Protein AF-A0A2H0TI07-F1 (afdb_monomer_lite)

Organism: NCBI:txid1974725

Radius of gyration: 29.04 Å; chains: 1; bounding box: 44×85×78 Å

InterPro domains:
  IPR014509 Inner membrane protein YjdF-like [PF09997] (22-155)

Sequence (224 aa):
MLKKLLHKIRPFFCELIKLPNIGIIFFIIFIVYMWGFYFWKEAELGSLSWWLDELGHAIGGFFFTIVLLYLIRTYFAGGFFRIGGKKTLRFLVISVMVTLAFIWEVLEFLWDQWGHPSFPWIAKAQEGQVDTMVDWMITVGFSFMAMFVDWFYERRSRRLHPDVYEDEEIKEVCDSIHNLSESILKEQRSLRKKKIRETFRPLKTRIDRFYSEHCDEKDLEHRG

Secondary structure (DSSP, 8-state):
-HHHHHHHHHHHHHHHTSHHHHHHHHHHHHHHHIIIIIS-S---TTSHHHHHHHHHHHHHHHHHHHHHHHHIIIIITTTTHHHHHHHHHHHHHHHHHHHHHHHHHHHHHHHHHHH-TT-TT--GGGGTTHHHHHHHHHHHHHHHHHHHHHHHHHHHHHHH-HHHHHHHHHHHHHHHHHHHHHHHHHHHHHHHHHHHHHHHHHHHHHHHHHHHHHHHHHHHHT--

Structure (mmCIF, N/CA/C/O backbone):
data_AF-A0A2H0TI07-F1
#
_entry.id   AF-A0A2H0TI07-F1
#
loop_
_atom_site.group_PDB
_atom_site.id
_atom_site.type_symbol
_atom_site.label_atom_id
_atom_site.label_alt_id
_atom_site.label_comp_id
_atom_site.label_asym_id
_atom_site.label_entity_id
_atom_site.label_seq_id
_atom_site.pdbx_PDB_ins_code
_atom_site.Cartn_x
_atom_site.Cartn_y
_atom_site.Cartn_z
_atom_site.occupancy
_atom_site.B_iso_or_equiv
_atom_site.auth_seq_id
_atom_site.auth_comp_id
_atom_site.auth_asym_id
_atom_site.auth_atom_id
_atom_site.pdbx_PDB_model_num
ATOM 1 N N . MET A 1 1 ? 6.568 20.063 27.615 1.00 54.69 1 MET A N 1
ATOM 2 C CA . MET A 1 1 ? 5.943 19.816 26.293 1.00 54.69 1 MET A CA 1
ATOM 3 C C . MET A 1 1 ? 6.487 18.548 25.623 1.00 54.69 1 MET A C 1
ATOM 5 O O . MET A 1 1 ? 5.694 17.683 25.274 1.00 54.69 1 MET A O 1
ATOM 9 N N . LEU A 1 2 ? 7.814 18.369 25.567 1.00 52.78 2 LEU A N 1
ATOM 10 C CA . LEU A 1 2 ? 8.500 17.211 24.964 1.00 52.78 2 LEU A CA 1
ATOM 11 C C . LEU A 1 2 ? 8.063 15.829 25.504 1.00 52.78 2 LEU A C 1
ATOM 13 O O . LEU A 1 2 ? 7.784 14.922 24.730 1.00 52.78 2 LEU A O 1
ATOM 17 N N . LYS A 1 3 ? 7.902 15.680 26.829 1.00 52.75 3 LYS A N 1
ATOM 18 C CA . LYS A 1 3 ? 7.463 14.414 27.460 1.00 52.75 3 LYS A CA 1
ATOM 19 C C . LYS A 1 3 ? 6.053 13.965 27.039 1.00 52.75 3 LYS A C 1
ATOM 21 O O . LYS A 1 3 ? 5.814 12.773 26.890 1.00 52.75 3 LYS A O 1
ATOM 26 N N . LYS A 1 4 ? 5.125 14.907 26.806 1.00 54.41 4 LYS A N 1
ATOM 27 C CA . LYS A 1 4 ? 3.774 14.598 26.292 1.00 54.41 4 LYS A CA 1
ATOM 28 C C . LYS A 1 4 ? 3.810 14.179 24.823 1.00 54.41 4 LYS A C 1
ATOM 30 O O . LYS A 1 4 ? 3.010 13.341 24.427 1.00 54.41 4 LYS A O 1
ATOM 35 N N . LEU A 1 5 ? 4.732 14.746 24.044 1.00 51.12 5 LEU A N 1
ATOM 36 C CA . LEU A 1 5 ? 4.946 14.370 22.649 1.00 51.12 5 LEU A CA 1
ATOM 37 C C . LEU A 1 5 ? 5.512 12.944 22.569 1.00 51.12 5 LEU A C 1
ATOM 39 O O . LEU A 1 5 ? 4.909 12.081 21.947 1.00 51.12 5 LEU A O 1
ATOM 43 N N . LEU A 1 6 ? 6.585 12.664 23.314 1.00 54.25 6 LEU A N 1
ATOM 44 C CA . LEU A 1 6 ? 7.214 11.340 23.393 1.00 54.25 6 LEU A CA 1
ATOM 45 C C . LEU A 1 6 ? 6.238 10.248 23.838 1.00 54.25 6 LEU A C 1
ATOM 47 O O . LEU A 1 6 ? 6.218 9.170 23.253 1.00 54.25 6 LEU A O 1
ATOM 51 N N . HIS A 1 7 ? 5.375 10.526 24.819 1.00 60.38 7 HIS A N 1
ATOM 52 C CA . HIS A 1 7 ? 4.392 9.540 25.267 1.00 60.38 7 HIS A CA 1
ATOM 53 C C . HIS A 1 7 ? 3.343 9.208 24.194 1.00 60.38 7 HIS A C 1
ATOM 55 O O . HIS A 1 7 ? 2.820 8.097 24.177 1.00 60.38 7 HIS A O 1
ATOM 61 N N . LYS A 1 8 ? 3.071 10.154 23.286 1.00 58.34 8 LYS A N 1
ATOM 62 C CA . LYS A 1 8 ? 2.120 10.008 22.181 1.00 58.34 8 LYS A CA 1
ATOM 63 C C . LYS A 1 8 ? 2.723 9.285 20.970 1.00 58.34 8 LYS A C 1
ATOM 65 O O . LYS A 1 8 ? 1.981 8.636 20.247 1.00 58.34 8 LYS A O 1
ATOM 70 N N . ILE A 1 9 ? 4.043 9.377 20.771 1.00 59.69 9 ILE A N 1
ATOM 71 C CA . ILE A 1 9 ? 4.757 8.748 19.642 1.00 59.69 9 ILE A CA 1
ATOM 72 C C . ILE A 1 9 ? 5.334 7.372 20.031 1.00 59.69 9 ILE A C 1
ATOM 74 O O . ILE A 1 9 ? 5.517 6.507 19.185 1.00 59.69 9 ILE A O 1
ATOM 78 N N . ARG A 1 10 ? 5.559 7.109 21.324 1.00 62.88 10 ARG A N 1
ATOM 79 C CA . ARG A 1 10 ? 6.029 5.805 21.824 1.00 62.88 10 ARG A CA 1
ATOM 80 C C . ARG A 1 10 ? 5.225 4.592 21.310 1.00 62.88 10 ARG A C 1
ATOM 82 O O . ARG A 1 10 ? 5.876 3.640 20.896 1.00 62.88 10 ARG A O 1
ATOM 89 N N . PRO A 1 11 ? 3.875 4.591 21.281 1.00 67.25 11 PRO A N 1
ATOM 90 C CA . PRO A 1 11 ? 3.127 3.460 20.733 1.00 67.25 11 PRO A CA 1
ATOM 91 C C . PRO A 1 11 ? 3.401 3.250 19.239 1.00 67.25 11 PRO A C 1
ATOM 93 O O . PRO A 1 11 ? 3.523 2.115 18.800 1.00 67.25 11 PRO A O 1
ATOM 96 N N . PHE A 1 12 ? 3.572 4.335 18.477 1.00 60.12 12 PHE A N 1
ATOM 97 C CA . PHE A 1 12 ? 3.917 4.275 17.056 1.00 60.12 12 PHE A CA 1
ATOM 98 C C . PHE A 1 12 ? 5.294 3.635 16.831 1.00 60.12 12 PHE A C 1
ATOM 100 O O . PHE A 1 12 ? 5.423 2.746 16.000 1.00 60.12 12 PHE A O 1
ATOM 107 N N . PHE A 1 13 ? 6.309 4.008 17.618 1.00 63.44 13 PHE A N 1
ATOM 108 C CA . PHE A 1 13 ? 7.628 3.368 17.537 1.00 63.44 13 PHE A CA 1
ATOM 109 C C . PHE A 1 13 ? 7.608 1.902 17.985 1.00 63.44 13 PHE A C 1
ATOM 111 O O . PHE A 1 13 ? 8.281 1.075 17.379 1.00 63.44 13 PHE A O 1
ATOM 118 N N . CYS A 1 14 ? 6.824 1.557 19.011 1.00 65.12 14 CYS A N 1
ATOM 119 C CA . CYS A 1 14 ? 6.654 0.162 19.424 1.00 65.12 14 CYS A CA 1
ATOM 120 C C . CYS A 1 14 ? 6.007 -0.693 18.323 1.00 65.12 14 CYS A C 1
ATOM 122 O O . CYS A 1 14 ? 6.399 -1.841 18.143 1.00 65.12 14 CYS A O 1
ATOM 124 N N . GLU A 1 15 ? 5.060 -0.133 17.570 1.00 67.06 15 GLU A N 1
ATOM 125 C CA . GLU A 1 15 ? 4.500 -0.779 16.381 1.00 67.06 15 GLU A CA 1
ATOM 126 C C . GLU A 1 15 ? 5.538 -0.888 15.258 1.00 67.06 15 GLU A C 1
ATOM 128 O O . GLU A 1 15 ? 5.693 -1.958 14.678 1.00 67.06 15 GLU A O 1
ATOM 133 N N . LEU A 1 16 ? 6.317 0.165 14.998 1.00 61.69 16 LEU A N 1
ATOM 134 C CA . LEU A 1 16 ? 7.346 0.182 13.950 1.00 61.69 16 LEU A CA 1
ATOM 135 C C . LEU A 1 16 ? 8.430 -0.898 14.141 1.00 61.69 16 LEU A C 1
ATOM 137 O O . LEU A 1 16 ? 8.949 -1.426 13.165 1.00 61.69 16 LEU A O 1
ATOM 141 N N . ILE A 1 17 ? 8.752 -1.242 15.394 1.00 72.06 17 ILE A N 1
ATOM 142 C CA . ILE A 1 17 ? 9.786 -2.231 15.754 1.00 72.06 17 ILE A CA 1
ATOM 143 C C . ILE A 1 17 ? 9.289 -3.683 15.601 1.00 72.06 17 ILE A C 1
ATOM 145 O O . ILE A 1 17 ? 10.073 -4.627 15.708 1.00 72.06 17 ILE A O 1
ATOM 149 N N . LYS A 1 18 ? 8.000 -3.915 15.317 1.00 76.25 18 LYS A N 1
ATOM 150 C CA . LYS A 1 18 ? 7.523 -5.274 15.027 1.00 76.25 18 LYS A CA 1
ATOM 151 C C . LYS A 1 18 ? 8.257 -5.836 13.804 1.00 76.25 18 LYS A C 1
ATOM 153 O O . LYS A 1 18 ? 8.375 -5.161 12.784 1.00 76.25 18 LYS A O 1
ATOM 158 N N . LEU A 1 19 ? 8.697 -7.095 13.897 1.00 72.44 19 LEU A N 1
ATOM 159 C CA . LEU A 1 19 ? 9.464 -7.792 12.853 1.00 72.44 19 LEU A CA 1
ATOM 160 C C . LEU A 1 19 ? 8.902 -7.615 11.423 1.00 72.44 19 LEU A C 1
ATOM 162 O O . LEU A 1 19 ? 9.685 -7.313 10.523 1.00 72.44 19 LEU A O 1
ATOM 166 N N . PRO A 1 20 ? 7.574 -7.735 11.194 1.00 76.00 20 PRO A N 1
ATOM 167 C CA . PRO A 1 20 ? 6.987 -7.545 9.868 1.00 76.00 20 PRO A CA 1
ATOM 168 C C . PRO A 1 20 ? 7.193 -6.125 9.330 1.00 76.00 20 PRO A C 1
ATOM 170 O O . PRO A 1 20 ? 7.492 -5.944 8.156 1.00 76.00 20 PRO A O 1
ATOM 173 N N . ASN A 1 21 ? 7.097 -5.114 10.196 1.00 80.19 21 ASN A N 1
ATOM 174 C CA . ASN A 1 21 ? 7.223 -3.708 9.814 1.00 80.19 21 ASN A CA 1
ATOM 175 C C . ASN A 1 21 ? 8.673 -3.333 9.508 1.00 80.19 21 ASN A C 1
ATOM 177 O O . ASN A 1 21 ? 8.924 -2.605 8.552 1.00 80.19 21 ASN A O 1
ATOM 181 N N . ILE A 1 22 ? 9.626 -3.879 10.267 1.00 83.31 22 ILE A N 1
ATOM 182 C CA . ILE A 1 22 ? 11.057 -3.734 9.977 1.00 83.31 22 ILE A CA 1
ATOM 183 C C . ILE A 1 22 ? 11.378 -4.334 8.602 1.00 83.31 22 ILE A C 1
ATOM 185 O O . ILE A 1 22 ? 12.027 -3.680 7.788 1.00 83.31 22 ILE A O 1
ATOM 189 N N . GLY A 1 23 ? 10.886 -5.546 8.320 1.00 83.50 23 GLY A N 1
ATOM 190 C CA . GLY A 1 23 ? 11.068 -6.198 7.021 1.00 83.50 23 GLY A CA 1
ATOM 191 C C . GLY A 1 23 ? 10.486 -5.381 5.865 1.00 83.50 23 GLY A C 1
ATOM 192 O O . GLY A 1 23 ? 11.162 -5.180 4.860 1.00 83.50 23 GLY A O 1
ATOM 193 N N . ILE A 1 24 ? 9.275 -4.840 6.041 1.00 87.00 24 ILE A N 1
ATOM 194 C CA . ILE A 1 24 ? 8.647 -3.933 5.071 1.00 87.00 24 ILE A CA 1
ATOM 195 C C . ILE A 1 24 ? 9.533 -2.708 4.826 1.00 87.00 24 ILE A C 1
ATOM 197 O O . ILE A 1 24 ? 9.814 -2.395 3.676 1.00 87.00 24 ILE A O 1
ATOM 201 N N . ILE A 1 25 ? 10.017 -2.040 5.876 1.00 86.69 25 ILE A N 1
ATOM 202 C CA . ILE A 1 25 ? 10.862 -0.843 5.738 1.00 86.69 25 ILE A CA 1
ATOM 203 C C . ILE A 1 25 ? 12.147 -1.161 4.967 1.00 86.69 25 ILE A C 1
ATOM 205 O O . ILE A 1 25 ? 12.479 -0.441 4.028 1.00 86.69 25 ILE A O 1
ATOM 209 N N . PHE A 1 26 ? 12.850 -2.242 5.319 1.00 88.06 26 PHE A N 1
ATOM 210 C CA . PHE A 1 26 ? 14.064 -2.645 4.602 1.00 88.06 26 PHE A CA 1
ATOM 211 C C . PHE A 1 26 ? 13.793 -2.940 3.130 1.00 88.06 26 PHE A C 1
ATOM 213 O O . PHE A 1 26 ? 14.580 -2.541 2.277 1.00 88.06 26 PHE A O 1
ATOM 220 N N . PHE A 1 27 ? 12.678 -3.600 2.824 1.00 86.31 27 PHE A N 1
ATOM 221 C CA . PHE A 1 27 ? 12.329 -3.924 1.448 1.00 86.31 27 PHE A CA 1
ATOM 222 C C . PHE A 1 27 ? 11.924 -2.685 0.637 1.00 86.31 27 PHE A C 1
ATOM 224 O O . PHE A 1 27 ? 12.312 -2.566 -0.520 1.00 86.31 27 PHE A O 1
ATOM 231 N N . ILE A 1 28 ? 11.221 -1.724 1.247 1.00 87.94 28 ILE A N 1
ATOM 232 C CA . ILE A 1 28 ? 10.924 -0.429 0.614 1.00 87.94 28 ILE A CA 1
ATOM 233 C C . ILE A 1 28 ? 12.223 0.316 0.301 1.00 87.94 28 ILE A C 1
ATOM 235 O O . ILE A 1 28 ? 12.401 0.781 -0.820 1.00 87.94 28 ILE A O 1
ATOM 239 N N . ILE A 1 29 ? 13.148 0.392 1.265 1.00 88.81 29 ILE A N 1
ATOM 240 C CA . ILE A 1 29 ? 14.463 1.016 1.058 1.00 88.81 29 ILE A CA 1
ATOM 241 C C . ILE A 1 29 ? 15.219 0.306 -0.068 1.0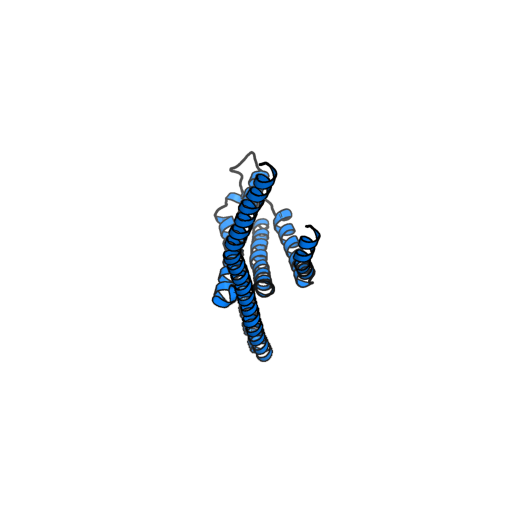0 88.81 29 ILE A C 1
ATOM 243 O O . ILE A 1 29 ? 15.813 0.970 -0.909 1.00 88.81 29 ILE A O 1
ATOM 247 N N . PHE A 1 30 ? 15.178 -1.028 -0.105 1.00 88.81 30 PHE A N 1
ATOM 248 C CA . PHE A 1 30 ? 15.814 -1.817 -1.154 1.00 88.81 30 PHE A CA 1
ATOM 249 C C . PHE A 1 30 ? 15.232 -1.518 -2.542 1.00 88.81 30 PHE A C 1
ATOM 251 O O . PHE A 1 30 ? 16.006 -1.253 -3.456 1.00 88.81 30 PHE A O 1
ATOM 258 N N . ILE A 1 31 ? 13.903 -1.495 -2.702 1.00 86.75 31 ILE A N 1
ATOM 259 C CA . ILE A 1 31 ? 13.261 -1.155 -3.985 1.00 86.75 31 ILE A CA 1
ATOM 260 C C . ILE A 1 31 ? 13.644 0.255 -4.425 1.00 86.75 31 ILE A C 1
ATOM 262 O O . ILE A 1 31 ? 14.118 0.434 -5.543 1.00 86.75 31 ILE A O 1
ATOM 266 N N . VAL A 1 32 ? 13.489 1.241 -3.535 1.00 84.88 32 VAL A N 1
ATOM 267 C CA . VAL A 1 32 ? 13.813 2.642 -3.838 1.00 84.88 32 VAL A CA 1
ATOM 268 C C . VAL A 1 32 ? 15.294 2.799 -4.167 1.00 84.88 32 VAL A C 1
ATOM 270 O O . VAL A 1 32 ? 15.648 3.583 -5.031 1.00 84.88 32 VAL A O 1
ATOM 273 N N . TYR A 1 33 ? 16.187 2.048 -3.526 1.00 86.06 33 TYR A N 1
ATOM 274 C CA . TYR A 1 33 ? 17.602 2.075 -3.879 1.00 86.06 33 TYR A CA 1
ATOM 275 C C . TYR A 1 33 ? 17.866 1.471 -5.263 1.00 86.06 33 TYR A C 1
ATOM 277 O O . TYR A 1 33 ? 18.541 2.084 -6.090 1.00 86.06 33 TYR A O 1
ATOM 285 N N . MET A 1 34 ? 17.331 0.278 -5.521 1.00 86.56 34 MET A N 1
ATOM 286 C CA . MET A 1 34 ? 17.600 -0.458 -6.753 1.00 86.56 34 MET A CA 1
ATOM 287 C C . MET A 1 34 ? 17.021 0.254 -7.977 1.00 86.56 34 MET A C 1
ATOM 289 O O . MET A 1 34 ? 17.764 0.503 -8.919 1.00 86.56 34 MET A O 1
ATOM 293 N N . TRP A 1 35 ? 15.746 0.638 -7.946 1.00 82.94 35 TRP A N 1
ATOM 294 C CA . TRP A 1 35 ? 15.063 1.273 -9.080 1.00 82.94 35 TRP A CA 1
ATOM 295 C C . TRP A 1 35 ? 15.069 2.802 -9.022 1.00 82.94 35 TRP A C 1
ATOM 297 O O . TRP A 1 35 ? 14.994 3.448 -10.051 1.00 82.94 35 TRP A O 1
ATOM 307 N N . GLY A 1 36 ? 15.279 3.397 -7.844 1.00 73.69 36 GLY A N 1
ATOM 308 C CA . GLY A 1 36 ? 15.387 4.851 -7.699 1.00 73.69 36 GLY A CA 1
ATOM 309 C 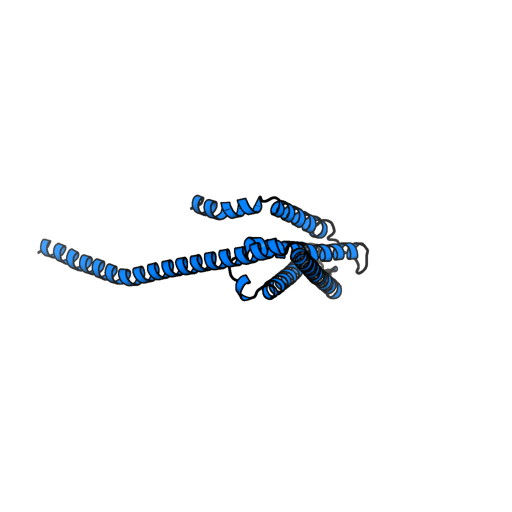C . GLY A 1 36 ? 16.805 5.421 -7.872 1.00 73.69 36 GLY A C 1
ATOM 310 O O . GLY A 1 36 ? 16.968 6.573 -8.244 1.00 73.69 36 GLY A O 1
ATOM 311 N N . PHE A 1 37 ? 17.861 4.659 -7.567 1.00 77.44 37 PHE A N 1
ATOM 312 C CA . PHE A 1 37 ? 19.236 5.189 -7.602 1.00 77.44 37 PHE A CA 1
ATOM 313 C C . PHE A 1 37 ? 20.197 4.360 -8.451 1.00 77.44 37 PHE A C 1
ATOM 315 O O . PHE A 1 37 ? 21.104 4.917 -9.065 1.00 77.44 37 PHE A O 1
ATOM 322 N N . TYR A 1 38 ? 20.060 3.034 -8.451 1.00 79.62 38 TYR A N 1
ATOM 323 C CA . TYR A 1 38 ? 21.026 2.156 -9.114 1.00 79.62 38 TYR A CA 1
ATOM 324 C C . TYR A 1 38 ? 20.701 1.916 -10.595 1.00 79.62 38 TYR A C 1
ATOM 326 O O . TYR A 1 38 ? 21.597 1.980 -11.445 1.00 79.62 38 TYR A O 1
ATOM 334 N N . PHE A 1 39 ? 19.432 1.640 -10.902 1.00 75.56 39 PHE A N 1
ATOM 335 C CA . PHE A 1 39 ? 18.952 1.389 -12.261 1.00 75.56 39 PHE A CA 1
ATOM 336 C C . PHE A 1 39 ? 18.422 2.625 -12.978 1.00 75.56 39 PHE A C 1
ATOM 338 O O . PHE A 1 39 ? 18.292 2.564 -14.195 1.00 75.56 39 PHE A O 1
ATOM 345 N N . TRP A 1 40 ? 18.243 3.743 -12.270 1.00 73.00 40 TRP A N 1
ATOM 346 C CA . TRP A 1 40 ? 17.816 5.008 -12.858 1.00 73.00 40 TRP A CA 1
ATOM 347 C C . TRP A 1 40 ? 18.855 5.533 -13.853 1.00 73.00 40 TRP A C 1
ATOM 349 O O . TRP A 1 40 ? 19.866 6.143 -13.485 1.00 73.00 40 TRP A O 1
ATOM 359 N N . LYS A 1 41 ? 18.626 5.246 -15.131 1.00 70.12 41 LYS A N 1
ATOM 360 C CA . LYS A 1 41 ? 19.499 5.588 -16.255 1.00 70.12 41 LYS A CA 1
ATOM 361 C C . LYS A 1 41 ? 18.638 5.842 -17.480 1.00 70.12 41 LYS A C 1
ATOM 363 O O . LYS A 1 41 ? 17.613 5.196 -17.643 1.00 70.12 41 LYS A O 1
ATOM 368 N N . GLU A 1 42 ? 19.110 6.710 -18.372 1.00 68.19 42 GLU A N 1
ATOM 369 C CA . GLU A 1 42 ? 18.504 6.844 -19.698 1.00 68.19 42 GLU A CA 1
ATOM 370 C C . GLU A 1 42 ? 18.481 5.470 -20.392 1.00 68.19 42 GLU A C 1
ATOM 372 O O . GLU A 1 42 ? 19.528 4.838 -20.576 1.00 68.19 42 GLU A O 1
ATOM 377 N N . ALA A 1 43 ? 17.286 5.006 -20.755 1.00 72.19 43 ALA A N 1
ATOM 378 C CA . ALA A 1 43 ? 17.060 3.733 -21.419 1.00 72.19 43 ALA A CA 1
ATOM 379 C C . ALA A 1 43 ? 16.221 3.946 -22.682 1.00 72.19 43 ALA A C 1
ATOM 381 O O . ALA A 1 43 ? 15.253 4.698 -22.682 1.00 72.19 43 ALA A O 1
ATOM 382 N N . GLU A 1 44 ? 16.590 3.275 -23.772 1.00 76.44 44 GLU A N 1
ATOM 383 C CA . GLU A 1 44 ? 15.767 3.262 -24.984 1.00 76.44 44 GLU A CA 1
ATOM 384 C C . GLU A 1 44 ? 14.559 2.340 -24.779 1.00 76.44 44 GLU A C 1
ATOM 386 O O . GLU A 1 44 ? 14.697 1.259 -24.194 1.00 76.44 44 GLU A O 1
ATOM 391 N N . LEU A 1 45 ? 13.390 2.728 -25.291 1.00 76.31 45 LEU A N 1
ATOM 392 C CA . LEU A 1 45 ? 12.169 1.936 -25.171 1.00 76.31 45 LEU A CA 1
ATOM 393 C C . LEU A 1 45 ? 12.373 0.518 -25.737 1.00 76.31 45 LEU A C 1
ATOM 395 O O . LEU A 1 45 ? 12.882 0.327 -26.843 1.00 76.31 45 LEU A O 1
ATOM 399 N N . GLY A 1 46 ? 11.996 -0.503 -24.964 1.00 76.88 46 GLY A N 1
ATOM 400 C CA . GLY A 1 46 ? 12.179 -1.912 -25.331 1.00 76.88 46 GLY A CA 1
ATOM 401 C C . GLY A 1 46 ? 13.600 -2.464 -25.140 1.00 76.88 46 GLY A C 1
ATOM 402 O O . GLY A 1 46 ? 13.821 -3.656 -25.376 1.00 76.88 46 GLY A O 1
ATOM 403 N N . SER A 1 47 ? 14.559 -1.647 -24.692 1.00 82.50 47 SER A N 1
ATOM 404 C CA . SER A 1 47 ? 15.898 -2.110 -24.307 1.00 82.50 47 SER A CA 1
ATOM 405 C C . SER A 1 47 ? 15.865 -2.986 -23.047 1.00 82.50 47 SER A C 1
ATOM 407 O O . SER A 1 47 ? 14.895 -3.006 -22.292 1.00 82.50 47 SER A O 1
ATOM 409 N N . LEU A 1 48 ? 16.953 -3.717 -22.778 1.00 84.94 48 LEU A N 1
ATOM 410 C CA . LEU A 1 48 ? 17.064 -4.509 -21.546 1.00 84.94 48 LEU A CA 1
ATOM 411 C C . LEU A 1 48 ? 17.004 -3.629 -20.288 1.00 84.94 48 LEU A C 1
ATOM 413 O O . LEU A 1 48 ? 16.419 -4.041 -19.294 1.00 84.94 48 LEU A O 1
ATOM 417 N N . SER A 1 49 ? 17.607 -2.438 -20.327 1.00 81.94 49 SER A N 1
ATOM 418 C CA . SER A 1 49 ? 17.539 -1.464 -19.231 1.00 81.94 49 SER A CA 1
ATOM 419 C C . SER A 1 49 ? 16.113 -0.989 -18.984 1.00 81.94 49 SER A C 1
ATOM 421 O O . SER A 1 49 ? 15.707 -0.934 -17.833 1.00 81.94 49 SER A O 1
ATOM 423 N N . TRP A 1 50 ? 15.351 -0.756 -20.053 1.00 83.50 50 TRP A N 1
ATOM 424 C CA . TRP A 1 50 ? 13.941 -0.386 -19.965 1.00 83.50 50 TRP A CA 1
ATOM 425 C C . TRP A 1 50 ? 13.098 -1.512 -19.351 1.00 83.50 50 TRP A C 1
ATOM 427 O O . TRP A 1 50 ? 12.416 -1.313 -18.357 1.00 83.50 50 TRP A O 1
ATOM 437 N N . TRP A 1 51 ? 13.246 -2.755 -19.824 1.00 87.00 51 TRP A N 1
ATOM 438 C CA . TRP A 1 51 ? 12.543 -3.902 -19.226 1.00 87.00 51 TRP A CA 1
ATOM 439 C C . TRP A 1 51 ? 12.907 -4.167 -17.759 1.00 87.00 51 TRP A C 1
ATOM 441 O O . TRP A 1 51 ? 12.095 -4.710 -17.006 1.00 87.00 51 TRP A O 1
ATOM 451 N N . LEU A 1 52 ? 14.140 -3.850 -17.354 1.00 88.00 52 LEU A N 1
ATOM 452 C CA . LEU A 1 52 ? 14.542 -3.932 -15.952 1.00 88.00 52 LEU A CA 1
ATOM 453 C C . LEU A 1 52 ? 13.839 -2.874 -15.109 1.00 88.00 52 LEU A C 1
ATOM 455 O O . LEU A 1 52 ? 13.532 -3.166 -13.955 1.00 88.00 52 LEU A O 1
ATOM 459 N N . ASP A 1 53 ? 13.568 -1.704 -15.669 1.00 84.25 53 ASP A N 1
ATOM 460 C CA . ASP A 1 53 ? 12.839 -0.635 -15.000 1.00 84.25 53 ASP A CA 1
ATOM 461 C C . ASP A 1 53 ? 11.353 -0.977 -14.837 1.00 84.25 53 ASP A C 1
ATOM 463 O O . ASP A 1 53 ? 10.823 -0.999 -13.726 1.00 84.25 53 ASP A O 1
ATOM 467 N N . GLU A 1 54 ? 10.739 -1.479 -15.907 1.00 87.69 54 GLU A N 1
ATOM 468 C CA . GLU A 1 54 ? 9.367 -2.002 -15.920 1.00 87.69 54 GLU A CA 1
ATOM 469 C C . GLU A 1 54 ? 9.155 -3.146 -14.913 1.00 87.69 54 GLU A C 1
ATOM 471 O O . GLU A 1 54 ? 8.102 -3.288 -14.279 1.00 87.69 54 GLU A O 1
ATOM 476 N N . LEU A 1 55 ? 10.184 -3.974 -14.695 1.00 90.69 55 LEU A N 1
ATOM 477 C CA . LEU A 1 55 ? 10.173 -4.980 -13.631 1.00 90.69 55 LEU A CA 1
ATOM 478 C C . LEU A 1 55 ? 10.096 -4.330 -12.238 1.00 90.69 55 LEU A C 1
ATOM 480 O O . LEU A 1 55 ? 9.447 -4.878 -11.343 1.00 90.69 55 LEU A O 1
ATOM 484 N N . GLY A 1 56 ? 10.724 -3.173 -12.049 1.00 89.31 56 GLY A N 1
ATOM 485 C CA . GLY A 1 56 ? 10.607 -2.344 -10.852 1.00 89.31 56 GLY A CA 1
ATOM 486 C C . GLY A 1 56 ? 9.187 -1.855 -10.624 1.00 89.31 56 GLY A C 1
ATOM 487 O O . GLY A 1 56 ? 8.651 -2.062 -9.533 1.00 89.31 56 GLY A O 1
ATOM 488 N N . HIS A 1 57 ? 8.540 -1.313 -11.658 1.00 89.88 57 HIS A N 1
ATOM 489 C CA . HIS A 1 57 ? 7.130 -0.910 -11.619 1.00 89.88 57 HIS A CA 1
ATOM 490 C C . HIS A 1 57 ? 6.202 -2.086 -11.296 1.00 89.88 57 HIS A C 1
ATOM 492 O O . HIS A 1 57 ? 5.314 -1.980 -10.444 1.00 89.88 57 HIS A O 1
ATOM 498 N N . ALA A 1 58 ? 6.450 -3.258 -11.885 1.00 92.81 58 ALA A N 1
ATOM 499 C CA . ALA A 1 58 ? 5.704 -4.480 -11.593 1.00 92.81 58 ALA A CA 1
ATOM 500 C C . ALA A 1 58 ? 5.866 -4.933 -10.130 1.00 92.81 58 ALA A C 1
ATOM 502 O O . ALA A 1 58 ? 4.880 -5.207 -9.432 1.00 92.81 58 ALA A O 1
ATOM 503 N N . ILE A 1 59 ? 7.110 -5.001 -9.644 1.00 91.69 59 ILE A N 1
ATOM 504 C CA . ILE A 1 59 ? 7.428 -5.391 -8.265 1.00 91.69 59 ILE A CA 1
ATOM 505 C C . ILE A 1 59 ? 6.851 -4.371 -7.282 1.00 91.69 59 ILE A C 1
ATOM 507 O O . ILE A 1 59 ? 6.228 -4.771 -6.298 1.00 91.69 59 ILE A O 1
ATOM 511 N N . GLY A 1 60 ? 7.014 -3.075 -7.550 1.00 89.50 60 GLY A N 1
ATOM 512 C CA . GLY A 1 60 ? 6.454 -1.988 -6.756 1.00 89.50 60 GLY A CA 1
ATOM 513 C C . GLY A 1 60 ? 4.933 -2.083 -6.697 1.00 89.50 60 GLY A C 1
ATOM 514 O O . GLY A 1 60 ? 4.362 -2.171 -5.609 1.00 89.50 60 GLY A O 1
ATOM 515 N N . GLY A 1 61 ? 4.280 -2.173 -7.856 1.00 91.31 61 GLY A N 1
ATOM 516 C CA . GLY A 1 61 ? 2.836 -2.349 -7.991 1.00 91.31 61 GLY A CA 1
ATOM 517 C C . GLY A 1 61 ? 2.301 -3.501 -7.143 1.00 91.31 61 GLY A C 1
ATOM 518 O O . GLY A 1 61 ? 1.370 -3.326 -6.350 1.00 91.31 61 GLY A O 1
ATOM 519 N N . PHE A 1 62 ? 2.930 -4.672 -7.245 1.00 94.38 62 PHE A N 1
ATOM 520 C CA . PHE A 1 62 ? 2.532 -5.856 -6.492 1.00 94.38 62 PHE A CA 1
ATOM 521 C C . PHE A 1 62 ? 2.818 -5.717 -4.990 1.00 94.38 62 PHE A C 1
ATOM 523 O O . PHE A 1 62 ? 1.927 -5.884 -4.153 1.00 94.38 62 PHE A O 1
ATOM 530 N N . PHE A 1 63 ? 4.062 -5.404 -4.626 1.00 91.81 63 PHE A N 1
ATOM 531 C CA . PHE A 1 63 ? 4.516 -5.404 -3.241 1.00 91.81 63 PHE A CA 1
ATOM 532 C C . PHE A 1 63 ? 3.879 -4.284 -2.418 1.00 91.81 63 PHE A C 1
ATOM 534 O O . PHE A 1 63 ? 3.351 -4.555 -1.336 1.00 91.81 63 PHE A O 1
ATOM 541 N N . PHE A 1 64 ? 3.871 -3.043 -2.918 1.00 90.19 64 PHE A N 1
ATOM 542 C CA . PHE A 1 64 ? 3.263 -1.925 -2.195 1.00 90.19 64 PHE A CA 1
ATOM 543 C C . PHE A 1 64 ? 1.769 -2.154 -1.974 1.00 90.19 64 PHE A C 1
ATOM 545 O O . PHE A 1 64 ? 1.255 -1.812 -0.912 1.00 90.19 64 PHE A O 1
ATOM 552 N N . THR A 1 65 ? 1.086 -2.830 -2.901 1.00 93.12 65 THR A N 1
ATOM 553 C CA . THR A 1 65 ? -0.311 -3.242 -2.714 1.00 93.12 65 THR A CA 1
ATOM 554 C C . THR A 1 65 ? -0.474 -4.205 -1.538 1.00 93.12 65 THR A C 1
ATOM 556 O O . THR A 1 65 ? -1.350 -3.997 -0.697 1.00 93.12 65 THR A O 1
ATOM 559 N N . ILE A 1 66 ? 0.375 -5.232 -1.425 1.00 90.12 66 ILE A N 1
ATOM 560 C CA . ILE A 1 66 ? 0.349 -6.167 -0.286 1.00 90.12 66 ILE A CA 1
ATOM 561 C C . ILE A 1 66 ? 0.651 -5.441 1.030 1.00 90.12 66 ILE A C 1
ATOM 563 O O . ILE A 1 66 ? -0.040 -5.658 2.028 1.00 90.12 66 ILE A O 1
ATOM 567 N N . VAL A 1 67 ? 1.631 -4.535 1.032 1.00 88.56 67 VAL A N 1
ATOM 568 C CA . VAL A 1 67 ? 1.951 -3.705 2.201 1.00 88.56 67 VAL A CA 1
ATOM 569 C C . VAL A 1 67 ? 0.771 -2.823 2.590 1.00 88.56 67 VAL A C 1
ATOM 571 O O . VAL A 1 67 ? 0.416 -2.780 3.765 1.00 88.56 67 VAL A O 1
ATOM 574 N N . LEU A 1 68 ? 0.122 -2.156 1.635 1.00 88.19 68 LEU A N 1
ATOM 575 C CA . LEU A 1 68 ? -1.055 -1.328 1.895 1.00 88.19 68 LEU A CA 1
ATOM 576 C C . LEU A 1 68 ? -2.204 -2.158 2.463 1.00 88.19 68 LEU A C 1
ATOM 578 O O . LEU A 1 68 ? -2.814 -1.748 3.447 1.00 88.19 68 LEU A O 1
ATOM 582 N N . LEU A 1 69 ? -2.470 -3.342 1.906 1.00 86.12 69 LEU A N 1
ATOM 583 C CA . LEU A 1 69 ? -3.475 -4.263 2.441 1.00 86.12 69 LEU A CA 1
ATOM 584 C C . LEU A 1 69 ? -3.158 -4.653 3.891 1.00 86.12 69 LEU A C 1
ATOM 586 O O . LEU A 1 69 ? -4.040 -4.578 4.749 1.00 86.12 69 LEU A O 1
ATOM 590 N N . TYR A 1 70 ? -1.904 -5.001 4.186 1.00 83.75 70 TYR A N 1
ATOM 591 C CA . TYR A 1 70 ? -1.453 -5.308 5.543 1.00 83.75 70 TYR A CA 1
ATOM 592 C C . TYR A 1 70 ? -1.598 -4.107 6.489 1.00 83.75 70 TYR A C 1
ATOM 594 O O . TYR A 1 70 ? -2.176 -4.245 7.569 1.00 83.75 70 TYR A O 1
ATOM 602 N N . LEU A 1 71 ? -1.128 -2.921 6.094 1.00 80.44 71 LEU A N 1
ATOM 603 C CA . LEU A 1 71 ? -1.175 -1.719 6.927 1.00 80.44 71 LEU A CA 1
ATOM 604 C C . LEU A 1 71 ? -2.614 -1.274 7.188 1.00 80.44 71 LEU A C 1
ATOM 606 O O . LEU A 1 71 ? -2.948 -0.905 8.313 1.00 80.44 71 LEU A O 1
ATOM 610 N N . ILE A 1 72 ? -3.484 -1.333 6.178 1.00 77.75 72 ILE A N 1
ATOM 611 C CA . ILE A 1 72 ? -4.882 -0.938 6.334 1.00 77.75 72 ILE A CA 1
ATOM 612 C C . ILE A 1 72 ? -5.613 -1.915 7.263 1.00 77.75 72 ILE A C 1
ATOM 614 O O . ILE A 1 72 ? -6.302 -1.469 8.183 1.00 77.75 72 ILE A O 1
ATOM 618 N N . ARG A 1 73 ? -5.420 -3.230 7.084 1.00 75.19 73 ARG A N 1
ATOM 619 C CA . ARG A 1 73 ? -5.991 -4.250 7.981 1.00 75.19 73 ARG A CA 1
ATOM 620 C C . ARG A 1 73 ? -5.477 -4.105 9.415 1.00 75.19 73 ARG A C 1
ATOM 622 O O . ARG A 1 73 ? -6.267 -4.155 10.348 1.00 75.19 73 ARG A O 1
ATOM 629 N N . THR A 1 74 ? -4.180 -3.864 9.588 1.00 72.81 74 THR A N 1
ATOM 630 C CA . THR A 1 74 ? -3.542 -3.829 10.915 1.00 72.81 74 THR A CA 1
ATOM 631 C C . THR A 1 74 ? -3.825 -2.532 11.676 1.00 72.81 74 THR A C 1
ATOM 633 O O . THR A 1 74 ? -4.042 -2.562 12.884 1.00 72.81 74 THR A O 1
ATOM 636 N N . TYR A 1 75 ? -3.830 -1.383 10.991 1.00 71.25 75 TYR A N 1
ATOM 637 C CA . TYR A 1 75 ? -3.818 -0.065 11.644 1.00 71.25 75 TYR A CA 1
ATOM 638 C C . TYR A 1 75 ? -5.068 0.780 11.405 1.00 71.25 75 TYR A C 1
ATOM 640 O O . TYR A 1 75 ? -5.351 1.683 12.193 1.00 71.25 75 TYR A O 1
ATOM 648 N N . PHE A 1 76 ? -5.829 0.509 10.344 1.00 64.31 76 PHE A N 1
ATOM 649 C CA . PHE A 1 76 ? -6.943 1.362 9.926 1.00 64.31 76 PHE A CA 1
ATOM 650 C C . PHE A 1 76 ? -8.322 0.697 10.019 1.00 64.31 76 PHE A C 1
ATOM 652 O O . PHE A 1 76 ? -9.334 1.386 9.876 1.00 64.31 76 PHE A O 1
ATOM 659 N N . ALA A 1 77 ? -8.401 -0.591 10.365 1.00 56.16 77 ALA A N 1
ATOM 660 C CA . ALA A 1 77 ? -9.655 -1.340 10.516 1.00 56.16 77 ALA A CA 1
ATOM 661 C C . ALA A 1 77 ? -10.639 -0.780 11.580 1.00 56.16 77 ALA A C 1
ATOM 663 O O . ALA A 1 77 ? -11.779 -1.229 11.680 1.00 56.16 77 ALA A O 1
ATOM 664 N N . GLY A 1 78 ? -10.252 0.236 12.361 1.00 50.22 78 GLY A N 1
ATOM 665 C CA . GLY A 1 78 ? -11.002 0.726 13.523 1.00 50.22 78 GLY A CA 1
ATOM 666 C C . GLY A 1 78 ? -12.144 1.731 13.295 1.00 50.22 78 GLY A C 1
ATOM 667 O O . GLY A 1 78 ? -12.787 2.094 14.275 1.00 50.22 78 GLY A O 1
ATOM 668 N N . GLY A 1 79 ? -12.447 2.202 12.078 1.00 53.91 79 GLY A N 1
ATOM 669 C CA . GLY A 1 79 ? -13.444 3.283 11.918 1.00 53.91 79 GLY A CA 1
ATOM 670 C C . GLY A 1 79 ? -14.131 3.368 10.557 1.00 53.91 79 GLY A C 1
ATOM 671 O O . GLY A 1 79 ? -15.240 2.871 10.388 1.00 53.91 79 GLY A O 1
ATOM 672 N N . PHE A 1 80 ? -13.483 4.010 9.582 1.00 43.00 80 PHE A N 1
ATOM 673 C CA . PHE A 1 80 ? -14.093 4.374 8.290 1.00 43.00 80 PHE A CA 1
ATOM 674 C C . PHE A 1 80 ? -14.357 3.169 7.363 1.00 43.00 80 PHE A C 1
ATOM 676 O O . PHE A 1 80 ? -15.269 3.183 6.540 1.00 43.00 80 PHE A O 1
ATOM 683 N N . PHE A 1 81 ? -13.589 2.090 7.527 1.00 52.19 81 PHE A N 1
ATOM 684 C CA . PHE A 1 81 ? -13.638 0.894 6.675 1.00 52.19 81 PHE A CA 1
ATOM 685 C C . PHE A 1 81 ? -14.816 -0.038 6.975 1.00 52.19 81 PHE A C 1
ATOM 687 O O . PHE A 1 81 ? -15.162 -0.879 6.146 1.00 52.19 81 PHE A O 1
ATOM 694 N N . ARG A 1 82 ? -15.473 0.134 8.128 1.00 54.12 82 ARG A N 1
ATOM 695 C CA . ARG A 1 82 ? -16.582 -0.726 8.568 1.00 54.12 82 ARG A CA 1
ATOM 696 C C . ARG A 1 82 ? -17.897 -0.460 7.841 1.00 54.12 82 ARG A C 1
ATOM 698 O O . ARG A 1 82 ? -18.741 -1.342 7.796 1.00 54.12 82 ARG A O 1
ATOM 705 N N . ILE A 1 83 ? -18.059 0.722 7.242 1.00 51.00 83 ILE A N 1
ATOM 706 C CA . ILE A 1 83 ? -19.306 1.117 6.566 1.00 51.00 83 ILE A CA 1
ATOM 707 C C . ILE A 1 83 ? -19.302 0.685 5.089 1.00 51.00 83 ILE A C 1
ATOM 709 O O . ILE A 1 83 ? -20.333 0.291 4.555 1.00 51.00 83 ILE A O 1
ATOM 713 N N . GLY A 1 84 ? -18.140 0.723 4.427 1.00 57.00 84 GLY A N 1
ATOM 714 C CA . GLY A 1 84 ? -18.007 0.405 2.998 1.00 57.00 84 GLY A CA 1
ATOM 715 C C . GLY A 1 84 ? -17.488 -1.007 2.674 1.00 57.00 84 GLY A C 1
ATOM 716 O O . GLY A 1 84 ? -17.535 -1.453 1.522 1.00 57.00 84 GLY A O 1
ATOM 717 N N . GLY A 1 85 ? -17.000 -1.730 3.687 1.00 66.50 85 GLY A N 1
ATOM 718 C CA . GLY A 1 85 ? -16.531 -3.111 3.573 1.00 66.50 85 GLY A CA 1
ATOM 719 C C . GLY A 1 85 ? -15.357 -3.302 2.602 1.00 66.50 85 GLY A C 1
ATOM 720 O O . GLY A 1 85 ? -14.616 -2.375 2.265 1.00 66.50 85 GLY A O 1
ATOM 721 N N . LYS A 1 86 ? -15.192 -4.537 2.103 1.00 69.94 86 LYS A N 1
ATOM 722 C CA . LYS A 1 86 ? -14.068 -4.931 1.226 1.00 69.94 86 LYS A CA 1
ATOM 723 C C . LYS A 1 86 ? -14.000 -4.156 -0.098 1.00 69.94 86 LYS A C 1
ATOM 725 O O . LYS A 1 86 ? -12.931 -4.072 -0.695 1.00 69.94 86 LYS A O 1
ATOM 730 N N . LYS A 1 87 ? -15.113 -3.583 -0.572 1.00 73.38 87 LYS A N 1
ATOM 731 C CA . LYS A 1 87 ? -15.137 -2.771 -1.804 1.00 73.38 87 LYS A CA 1
ATOM 732 C C . LYS A 1 87 ? -14.415 -1.438 -1.608 1.00 73.38 87 LYS A C 1
ATOM 734 O O . LYS A 1 87 ? -13.588 -1.076 -2.437 1.00 73.38 87 LYS A O 1
ATOM 739 N N . THR A 1 88 ? -14.666 -0.755 -0.492 1.00 75.94 88 THR A N 1
ATOM 740 C CA . THR A 1 88 ? -13.982 0.501 -0.148 1.00 75.94 88 THR A CA 1
ATOM 741 C C . THR A 1 88 ? -12.499 0.288 0.123 1.00 75.94 88 THR A C 1
ATOM 743 O O . THR A 1 88 ? -11.696 1.120 -0.283 1.00 75.94 88 THR A O 1
ATOM 746 N N . LEU A 1 89 ? -12.125 -0.847 0.725 1.00 78.12 89 LEU A N 1
ATOM 747 C CA . LEU A 1 89 ? -10.719 -1.228 0.883 1.00 78.12 89 LEU A CA 1
ATOM 748 C C . LEU A 1 89 ? -10.003 -1.308 -0.471 1.00 78.12 89 LEU A C 1
ATOM 750 O O . LEU A 1 89 ? -8.971 -0.674 -0.654 1.00 78.12 89 LEU A O 1
ATOM 754 N N . ARG A 1 90 ? -10.574 -2.043 -1.433 1.00 81.44 90 ARG A N 1
ATOM 755 C CA . ARG A 1 90 ? -9.996 -2.184 -2.779 1.00 81.44 90 ARG A CA 1
ATOM 756 C C . ARG A 1 90 ? -9.897 -0.845 -3.497 1.00 81.44 90 ARG A C 1
ATOM 758 O O . ARG A 1 90 ? -8.853 -0.542 -4.057 1.00 81.44 90 ARG A O 1
ATOM 765 N N . PHE A 1 91 ? -10.961 -0.041 -3.445 1.00 83.69 91 PHE A N 1
ATOM 766 C CA . PHE A 1 91 ? -10.953 1.289 -4.050 1.00 83.69 91 PHE A CA 1
ATOM 767 C C . PHE A 1 91 ? -9.841 2.159 -3.462 1.00 83.69 91 PHE A C 1
ATOM 769 O O . PHE A 1 91 ? -9.069 2.729 -4.219 1.00 83.69 91 PHE A O 1
ATOM 776 N N . LEU A 1 92 ? -9.705 2.199 -2.133 1.00 85.00 92 LEU A N 1
ATOM 777 C CA . LEU A 1 92 ? -8.655 2.978 -1.485 1.00 85.00 92 LEU A CA 1
ATOM 778 C C . LEU A 1 92 ? -7.259 2.500 -1.881 1.00 85.00 92 LEU A C 1
ATOM 780 O O . LEU A 1 92 ? -6.413 3.328 -2.194 1.00 85.00 92 LEU A O 1
ATOM 784 N N . VAL A 1 93 ? -7.017 1.188 -1.869 1.00 86.44 93 VAL A N 1
ATOM 785 C CA . VAL A 1 93 ? -5.719 0.622 -2.256 1.00 86.44 93 VAL A CA 1
ATOM 786 C C . VAL A 1 93 ? -5.371 1.028 -3.687 1.00 86.44 93 VAL A C 1
ATOM 788 O O . VAL A 1 93 ? -4.285 1.552 -3.908 1.00 86.44 93 VAL A O 1
ATOM 791 N N . ILE A 1 94 ? -6.310 0.899 -4.629 1.00 86.62 94 ILE A N 1
ATOM 792 C CA . ILE A 1 94 ? -6.115 1.342 -6.017 1.00 86.62 94 ILE A CA 1
ATOM 793 C C . ILE A 1 94 ? -5.859 2.851 -6.076 1.00 86.62 94 ILE A C 1
ATOM 795 O O . ILE A 1 94 ? -4.911 3.276 -6.725 1.00 86.62 94 ILE A O 1
ATOM 799 N N . SER A 1 95 ? -6.660 3.671 -5.387 1.00 86.31 95 SER A N 1
ATOM 800 C CA . SER A 1 95 ? -6.479 5.129 -5.379 1.00 86.31 95 SER A CA 1
ATOM 801 C C . SER A 1 95 ? -5.111 5.537 -4.834 1.00 86.31 95 SER A C 1
ATOM 803 O O . SER A 1 95 ? -4.472 6.426 -5.392 1.00 86.31 95 SER A O 1
ATOM 805 N N . VAL A 1 96 ? -4.641 4.882 -3.769 1.00 88.56 96 VAL A N 1
ATOM 806 C CA . VAL A 1 96 ? -3.312 5.133 -3.201 1.00 88.56 96 VAL A CA 1
ATOM 807 C C . VAL A 1 96 ? -2.225 4.687 -4.173 1.00 88.56 96 VAL A C 1
ATOM 809 O O . VAL A 1 96 ? -1.288 5.444 -4.384 1.00 88.56 96 VAL A O 1
ATOM 812 N N . MET A 1 97 ? -2.361 3.525 -4.814 1.00 89.50 97 MET A N 1
ATOM 813 C CA . MET A 1 97 ? -1.384 3.043 -5.796 1.00 89.50 97 MET A CA 1
ATOM 814 C C . MET A 1 97 ? -1.289 3.946 -7.028 1.00 89.50 97 MET A C 1
ATOM 816 O O . MET A 1 97 ? -0.184 4.282 -7.436 1.00 89.50 97 MET A O 1
ATOM 820 N N . VAL A 1 98 ? -2.419 4.412 -7.568 1.00 87.56 98 VAL A N 1
ATOM 821 C CA . VAL A 1 98 ? -2.442 5.409 -8.655 1.00 87.56 98 VAL A CA 1
ATOM 822 C C . VAL A 1 98 ? -1.775 6.712 -8.211 1.00 87.56 98 VAL A C 1
ATOM 824 O O . VAL A 1 98 ? -0.997 7.294 -8.957 1.00 87.56 98 VAL A O 1
ATOM 827 N N . THR A 1 99 ? -2.037 7.158 -6.979 1.00 87.56 99 THR A N 1
ATOM 828 C CA . THR A 1 99 ? -1.400 8.366 -6.434 1.00 87.56 99 THR A CA 1
ATOM 829 C C . THR A 1 99 ? 0.111 8.185 -6.280 1.00 87.56 99 THR A C 1
ATOM 831 O O . THR A 1 99 ? 0.862 9.107 -6.574 1.00 87.56 99 THR A O 1
ATOM 834 N N . LEU A 1 100 ? 0.567 7.014 -5.826 1.00 86.38 100 LEU A N 1
ATOM 835 C CA . LEU A 1 100 ? 1.989 6.704 -5.685 1.00 86.38 100 LEU A CA 1
ATOM 836 C C . LEU A 1 100 ? 2.692 6.643 -7.040 1.00 86.38 100 LEU A C 1
ATOM 838 O O . LEU A 1 100 ? 3.757 7.233 -7.158 1.00 86.38 100 LEU A O 1
ATOM 842 N N . ALA A 1 101 ? 2.080 6.005 -8.044 1.00 85.56 101 ALA A N 1
ATOM 843 C CA . ALA A 1 101 ? 2.594 5.992 -9.413 1.00 85.56 101 ALA A CA 1
ATOM 844 C C . ALA A 1 101 ? 2.730 7.423 -9.952 1.00 85.56 101 ALA A C 1
ATOM 846 O O . ALA A 1 101 ? 3.807 7.822 -10.365 1.00 85.56 101 ALA A O 1
ATOM 847 N N . PHE A 1 102 ? 1.685 8.248 -9.816 1.00 85.31 102 PHE A N 1
ATOM 848 C CA . PHE A 1 102 ? 1.746 9.656 -10.216 1.00 85.31 102 PHE A CA 1
ATOM 849 C C . PHE A 1 102 ? 2.861 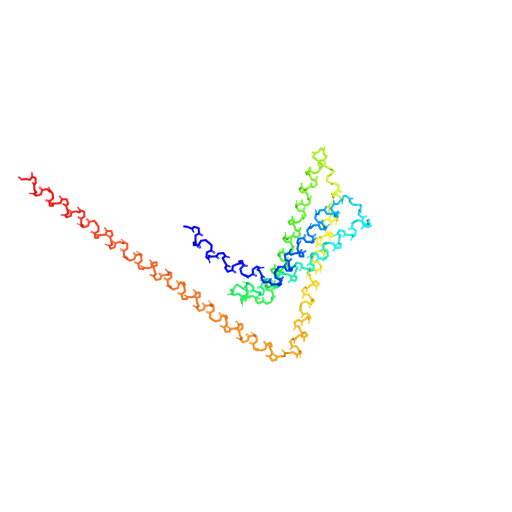10.436 -9.500 1.00 85.31 102 PHE A C 1
ATOM 851 O O . PHE A 1 102 ? 3.565 11.220 -10.126 1.00 85.31 102 PHE A O 1
ATOM 858 N N . ILE A 1 103 ? 3.023 10.254 -8.184 1.00 86.62 103 ILE A N 1
ATOM 859 C CA . ILE A 1 103 ? 4.093 10.923 -7.430 1.00 86.62 103 ILE A CA 1
ATOM 860 C C . ILE A 1 103 ? 5.467 10.471 -7.926 1.00 86.62 103 ILE A C 1
ATOM 862 O O . ILE A 1 103 ? 6.360 11.308 -8.022 1.00 86.62 103 ILE A O 1
ATOM 866 N N . TRP A 1 104 ? 5.634 9.181 -8.212 1.00 85.38 104 TRP A N 1
ATOM 867 C CA . TRP A 1 104 ? 6.888 8.621 -8.700 1.00 85.38 104 TRP A CA 1
ATOM 868 C C . TRP A 1 104 ? 7.286 9.232 -10.048 1.00 85.38 104 TRP A C 1
ATOM 870 O O . TRP A 1 104 ? 8.351 9.835 -10.114 1.00 85.38 104 TRP A O 1
ATOM 880 N N . GLU A 1 105 ? 6.377 9.274 -11.027 1.00 82.00 105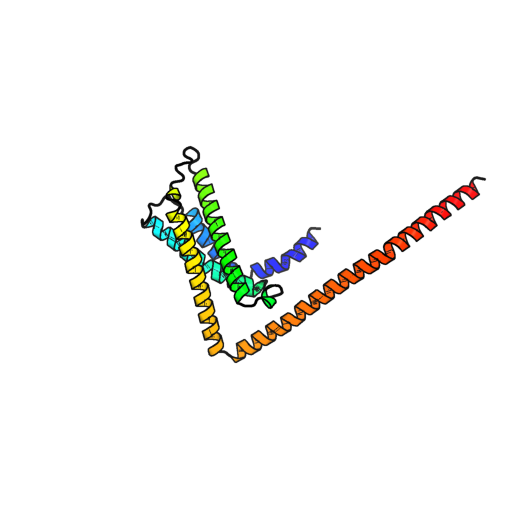 GLU A N 1
ATOM 881 C CA . GLU A 1 105 ? 6.616 9.950 -12.318 1.00 82.00 105 GLU A CA 1
ATOM 882 C C . GLU A 1 105 ? 6.973 11.433 -12.161 1.00 82.00 105 GLU A C 1
ATOM 884 O O . GLU A 1 105 ? 7.797 11.992 -12.881 1.00 82.00 105 GLU A O 1
ATOM 889 N N . VAL A 1 106 ? 6.328 12.128 -11.215 1.00 82.62 106 VAL A N 1
ATOM 890 C CA . VAL A 1 106 ? 6.640 13.539 -10.949 1.00 82.62 106 VAL A CA 1
ATOM 891 C C . VAL A 1 106 ? 8.050 13.679 -10.378 1.00 82.62 106 VAL A C 1
ATOM 893 O O . VAL A 1 106 ? 8.749 14.633 -10.718 1.00 82.62 106 VAL A O 1
ATOM 896 N N . LEU A 1 107 ? 8.474 12.764 -9.503 1.00 82.19 107 LEU A N 1
ATOM 897 C CA . LEU A 1 107 ? 9.847 12.735 -9.004 1.00 82.19 107 LEU A CA 1
ATOM 898 C C . LEU A 1 107 ? 10.830 12.417 -10.129 1.00 82.19 107 LEU A C 1
ATOM 900 O O . LEU A 1 107 ? 11.889 13.043 -10.170 1.00 82.19 107 LEU A O 1
ATOM 904 N N . GLU A 1 108 ? 10.454 11.527 -11.045 1.00 77.06 108 GLU A N 1
ATOM 905 C CA . GLU A 1 108 ? 11.254 11.196 -12.219 1.00 77.06 108 GLU A CA 1
ATOM 906 C C . GLU A 1 108 ? 11.488 12.397 -13.112 1.00 77.06 108 GLU A C 1
ATOM 908 O O . GLU A 1 108 ? 12.624 12.826 -13.327 1.00 77.06 108 GLU A O 1
ATOM 913 N N . PHE A 1 109 ? 10.393 13.050 -13.482 1.00 76.00 109 PHE A N 1
ATOM 914 C CA . PHE A 1 109 ? 10.426 14.286 -14.238 1.00 76.00 109 PHE A CA 1
ATOM 915 C C . PHE A 1 109 ? 11.302 15.362 -13.573 1.00 76.00 109 PHE A C 1
ATOM 917 O O . PHE A 1 109 ? 12.083 16.038 -14.242 1.00 76.00 109 PHE A O 1
ATOM 924 N N . LEU A 1 110 ? 11.193 15.547 -12.252 1.00 78.25 110 LEU A N 1
ATOM 925 C CA . LEU A 1 110 ? 11.984 16.550 -11.530 1.00 78.25 110 LEU A CA 1
ATOM 926 C C . LEU A 1 110 ? 13.479 16.214 -11.490 1.00 78.25 110 LEU A C 1
ATOM 928 O O . LEU A 1 110 ? 14.310 17.122 -11.571 1.00 78.25 110 LEU A O 1
ATOM 932 N N . TRP A 1 111 ? 13.823 14.939 -11.341 1.00 76.75 111 TRP A N 1
ATOM 933 C CA . TRP A 1 111 ? 15.207 14.481 -11.314 1.00 76.75 111 TRP A CA 1
ATOM 934 C C . TRP A 1 111 ? 15.880 14.640 -12.678 1.00 76.75 111 TRP A C 1
ATOM 936 O O . TRP A 1 111 ? 16.991 15.169 -12.748 1.00 76.75 111 TRP A O 1
ATOM 946 N N . ASP A 1 112 ? 15.181 14.306 -13.760 1.00 71.44 112 ASP A N 1
ATOM 947 C CA . ASP A 1 112 ? 15.686 14.482 -15.122 1.00 71.44 112 ASP A CA 1
ATOM 948 C C . ASP A 1 112 ? 15.942 15.958 -15.449 1.00 71.44 112 ASP A C 1
ATOM 950 O O . ASP A 1 112 ? 17.000 16.322 -15.974 1.00 71.44 112 ASP A O 1
ATOM 954 N N . GLN A 1 113 ? 15.018 16.844 -15.054 1.00 70.81 113 GLN A N 1
ATOM 955 C CA . GLN A 1 113 ? 15.193 18.295 -15.195 1.00 70.81 113 GLN A CA 1
ATOM 956 C C . GLN A 1 113 ? 16.399 18.815 -14.399 1.00 70.81 113 GLN A C 1
ATOM 958 O O . GLN A 1 113 ? 17.083 19.743 -14.838 1.00 70.81 113 GLN A O 1
ATOM 963 N N . TRP A 1 114 ? 16.677 18.227 -13.233 1.00 74.00 114 TRP A N 1
ATOM 964 C CA . TRP A 1 114 ? 17.838 18.590 -12.423 1.00 74.00 114 TRP A CA 1
ATOM 965 C C . TRP A 1 114 ? 19.160 18.078 -13.012 1.00 74.00 114 TRP A C 1
ATOM 967 O O . TRP A 1 114 ? 20.161 18.795 -12.956 1.00 74.00 114 TRP A O 1
ATOM 977 N N . GLY A 1 115 ? 19.169 16.877 -13.599 1.00 68.06 115 GLY A N 1
ATOM 978 C CA . GLY A 1 115 ? 20.341 16.276 -14.242 1.00 68.06 115 GLY A CA 1
ATOM 979 C C . GLY A 1 115 ? 20.724 16.927 -15.576 1.00 68.06 115 GLY A C 1
ATOM 980 O O . GLY A 1 115 ? 21.908 16.976 -15.917 1.00 68.06 115 GLY A O 1
ATOM 981 N N . HIS A 1 116 ? 19.751 17.495 -16.300 1.00 63.06 116 HIS A N 1
ATOM 982 C CA . HIS A 1 116 ? 19.946 18.082 -17.633 1.00 63.06 116 HIS A CA 1
ATOM 983 C C . HIS A 1 116 ? 19.418 19.531 -17.752 1.00 63.06 116 HIS A C 1
ATOM 985 O O . HIS A 1 116 ? 18.650 19.852 -18.663 1.00 63.06 116 HIS A O 1
ATOM 991 N N . PRO A 1 117 ? 19.885 20.474 -16.907 1.00 59.12 117 PRO A N 1
ATOM 992 C CA . PRO A 1 117 ? 19.296 21.814 -16.782 1.00 59.12 117 PRO A CA 1
ATOM 993 C C . PRO A 1 117 ? 19.455 22.697 -18.033 1.00 59.12 117 PRO A C 1
ATOM 995 O O . PRO A 1 117 ? 18.752 23.693 -18.189 1.00 59.12 117 PRO A O 1
ATOM 998 N N . SER A 1 118 ? 20.390 22.369 -18.931 1.00 57.91 118 SER A N 1
ATOM 999 C CA . SER A 1 118 ? 20.653 23.121 -20.172 1.00 57.91 118 SER A CA 1
ATOM 1000 C C . SER A 1 118 ? 19.796 22.677 -21.358 1.00 57.91 118 SER A C 1
ATOM 1002 O O . SER A 1 118 ? 19.825 23.318 -22.407 1.00 57.91 118 SER A O 1
ATOM 1004 N N . PHE A 1 119 ? 19.045 21.589 -21.205 1.00 53.19 119 PHE A N 1
ATOM 1005 C CA . PHE A 1 119 ? 18.247 21.004 -22.269 1.00 53.19 119 PHE A CA 1
ATOM 1006 C C . PHE A 1 119 ? 16.893 20.559 -21.708 1.00 53.19 119 PHE A C 1
ATOM 1008 O O . PHE A 1 119 ? 16.664 19.366 -21.532 1.00 53.19 119 PHE A O 1
ATOM 1015 N N . PRO A 1 120 ? 15.960 21.492 -21.458 1.00 53.50 120 PRO A N 1
ATOM 1016 C CA . PRO A 1 120 ? 14.649 21.153 -20.897 1.00 53.50 120 PRO A CA 1
ATOM 1017 C C . PRO A 1 120 ? 13.816 20.239 -21.818 1.00 53.50 120 PRO A C 1
ATOM 1019 O O . PRO A 1 120 ? 12.889 19.586 -21.356 1.00 53.50 120 PRO A O 1
ATOM 1022 N N . TRP A 1 121 ? 14.170 20.166 -23.109 1.00 50.25 121 TRP A N 1
ATOM 1023 C CA . TRP A 1 121 ? 13.644 19.233 -24.119 1.00 50.25 121 TRP A CA 1
ATOM 1024 C C . TRP A 1 121 ? 14.410 17.896 -24.208 1.00 50.25 121 TRP A C 1
ATOM 1026 O O . TRP A 1 121 ? 13.966 16.997 -24.910 1.00 50.25 121 TRP A O 1
ATOM 1036 N N . ILE A 1 122 ? 15.554 17.761 -23.522 1.00 46.66 122 ILE A N 1
ATOM 1037 C CA . ILE A 1 122 ? 16.227 16.482 -23.209 1.00 46.66 122 ILE A CA 1
ATOM 1038 C C . ILE A 1 122 ? 15.744 15.996 -21.831 1.00 46.66 122 ILE A C 1
ATOM 1040 O O . ILE A 1 122 ? 16.436 15.287 -21.117 1.00 46.66 122 ILE A O 1
ATOM 1044 N N . ALA A 1 123 ? 14.493 16.279 -21.468 1.00 47.56 123 ALA A N 1
ATOM 1045 C CA . ALA A 1 123 ? 13.731 15.244 -20.785 1.00 47.56 123 ALA A CA 1
ATOM 1046 C C . ALA A 1 123 ? 13.598 14.090 -21.795 1.00 47.56 123 ALA A C 1
ATOM 1048 O O . ALA A 1 123 ? 12.613 13.995 -22.510 1.00 47.56 123 ALA A O 1
ATOM 1049 N N . LYS A 1 124 ? 14.656 13.298 -21.999 1.00 48.38 124 LYS A N 1
ATOM 1050 C CA . LYS A 1 124 ? 14.665 12.193 -22.969 1.00 48.38 124 LYS A CA 1
ATOM 1051 C C . LYS A 1 124 ? 14.003 10.935 -22.423 1.00 48.38 124 LYS A C 1
ATOM 1053 O O . LYS A 1 124 ? 13.663 10.074 -23.223 1.00 48.38 124 LYS A O 1
ATOM 1058 N N . ALA A 1 125 ? 13.680 10.908 -21.128 1.00 48.62 125 ALA A N 1
ATOM 1059 C CA . ALA A 1 125 ? 12.581 10.085 -20.638 1.00 48.62 125 ALA A CA 1
ATOM 1060 C C . ALA A 1 125 ? 11.260 10.443 -21.349 1.00 48.62 125 ALA A C 1
ATOM 1062 O O . ALA A 1 125 ? 10.351 9.627 -21.424 1.00 48.62 125 ALA A O 1
ATOM 1063 N N . GLN A 1 126 ? 11.161 11.635 -21.974 1.00 42.28 126 GLN A N 1
ATOM 1064 C CA . GLN A 1 126 ? 9.982 12.092 -22.703 1.00 42.28 126 GLN A CA 1
ATOM 1065 C C . GLN A 1 126 ? 9.846 11.675 -24.185 1.00 42.28 126 GLN A C 1
ATOM 1067 O O . GLN A 1 126 ? 9.216 12.387 -24.970 1.00 42.28 126 GLN A O 1
ATOM 1072 N N . GLU A 1 127 ? 10.283 10.466 -24.558 1.00 49.62 127 GLU A N 1
ATOM 1073 C CA . GLU A 1 127 ? 9.377 9.649 -25.393 1.00 49.62 127 GLU A CA 1
ATOM 1074 C C . GLU A 1 127 ? 8.082 9.291 -24.604 1.00 49.62 127 GLU A C 1
ATOM 1076 O O . GLU A 1 127 ? 7.011 9.135 -25.193 1.00 49.62 127 GLU A O 1
ATOM 1081 N N . GLY A 1 128 ? 8.125 9.297 -23.263 1.00 52.38 128 GLY A N 1
ATOM 1082 C CA . GLY A 1 128 ? 7.365 10.189 -22.363 1.00 52.38 128 GLY A CA 1
ATOM 1083 C C . GLY A 1 128 ? 5.891 10.035 -22.129 1.00 52.38 128 GLY A C 1
ATOM 1084 O O . GLY A 1 128 ? 5.423 10.184 -21.011 1.00 52.38 128 GLY A O 1
ATOM 1085 N N . GLN A 1 129 ? 5.127 9.844 -23.189 1.00 62.25 129 GLN A N 1
ATOM 1086 C CA . GLN A 1 129 ? 3.714 9.522 -23.033 1.00 62.25 129 GLN A CA 1
ATOM 1087 C C . GLN A 1 129 ? 3.511 8.024 -23.083 1.00 62.25 129 GLN A C 1
ATOM 1089 O O . GLN A 1 129 ? 2.603 7.522 -22.435 1.00 62.25 129 GLN A O 1
ATOM 1094 N N . VAL A 1 130 ? 4.332 7.323 -23.868 1.00 70.69 130 VAL A N 1
ATOM 1095 C CA . VAL A 1 130 ? 4.245 5.870 -23.970 1.00 70.69 130 VAL A CA 1
ATOM 1096 C C . VAL A 1 130 ? 4.852 5.233 -22.730 1.00 70.69 130 VAL A C 1
ATOM 1098 O O . VAL A 1 130 ? 4.166 4.427 -22.124 1.00 70.69 130 VAL A O 1
ATOM 1101 N N . ASP A 1 131 ? 6.053 5.651 -22.332 1.00 73.88 131 ASP A N 1
ATOM 1102 C CA . ASP A 1 131 ? 6.793 5.152 -21.163 1.00 73.88 131 ASP A CA 1
ATOM 1103 C C . ASP A 1 131 ? 5.976 5.275 -19.867 1.00 73.88 131 ASP A C 1
ATOM 1105 O O . ASP A 1 131 ? 5.374 4.300 -19.433 1.00 73.88 131 ASP A O 1
ATOM 1109 N N . THR A 1 132 ? 5.714 6.512 -19.429 1.00 78.62 132 THR A N 1
ATOM 1110 C CA . THR A 1 132 ? 4.836 6.834 -18.291 1.00 78.62 132 THR A CA 1
ATOM 1111 C C . THR A 1 132 ? 3.472 6.129 -18.337 1.00 78.62 132 THR A C 1
ATOM 1113 O O . THR A 1 132 ? 2.892 5.772 -17.308 1.00 78.62 132 THR A O 1
ATOM 1116 N N . MET A 1 133 ? 2.888 5.936 -19.527 1.00 83.12 133 MET A N 1
ATOM 1117 C CA . MET A 1 133 ? 1.628 5.195 -19.640 1.00 83.12 133 MET A CA 1
ATOM 1118 C C . MET A 1 133 ? 1.832 3.700 -19.381 1.00 83.12 133 MET A C 1
ATOM 1120 O O . MET A 1 133 ? 0.991 3.098 -18.707 1.00 83.12 133 MET A O 1
ATOM 1124 N N . VAL A 1 134 ? 2.896 3.095 -19.916 1.00 85.81 134 VAL A N 1
ATOM 1125 C CA . VAL A 1 134 ? 3.249 1.698 -19.642 1.00 85.81 134 VAL A CA 1
ATOM 1126 C C . VAL A 1 134 ? 3.572 1.529 -18.159 1.00 85.81 134 VAL A C 1
ATOM 1128 O O . VAL A 1 134 ? 2.943 0.668 -17.541 1.00 85.81 134 VAL A O 1
ATOM 1131 N N . ASP A 1 135 ? 4.360 2.412 -17.551 1.00 86.19 135 ASP A N 1
ATOM 1132 C CA . ASP A 1 135 ? 4.691 2.376 -16.120 1.00 86.19 135 ASP A CA 1
ATOM 1133 C C . ASP A 1 135 ? 3.437 2.380 -15.243 1.00 86.19 135 ASP A C 1
ATOM 1135 O O . ASP A 1 135 ? 3.277 1.574 -14.312 1.00 86.19 135 ASP A O 1
ATOM 1139 N N . TRP A 1 136 ? 2.463 3.233 -15.581 1.00 86.44 13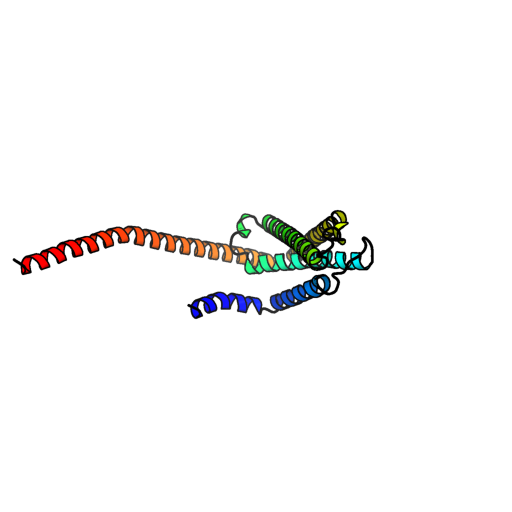6 TRP A N 1
ATOM 1140 C CA . TRP A 1 136 ? 1.164 3.262 -14.910 1.00 86.44 136 TRP A CA 1
ATOM 1141 C C . TRP A 1 136 ? 0.377 1.976 -15.130 1.00 86.44 136 TRP A C 1
ATOM 1143 O O . TRP A 1 136 ? -0.192 1.427 -14.180 1.00 86.44 136 TRP A O 1
ATOM 1153 N N . MET A 1 137 ? 0.319 1.486 -16.368 1.00 89.31 137 MET A N 1
ATOM 1154 C CA . MET A 1 137 ? -0.402 0.262 -16.709 1.00 89.31 137 MET A CA 1
ATOM 1155 C C . MET A 1 137 ? 0.189 -0.957 -15.999 1.00 89.31 137 MET A C 1
ATOM 1157 O O . MET A 1 137 ? -0.574 -1.772 -15.472 1.00 89.31 137 MET A O 1
ATOM 1161 N N . ILE A 1 138 ? 1.515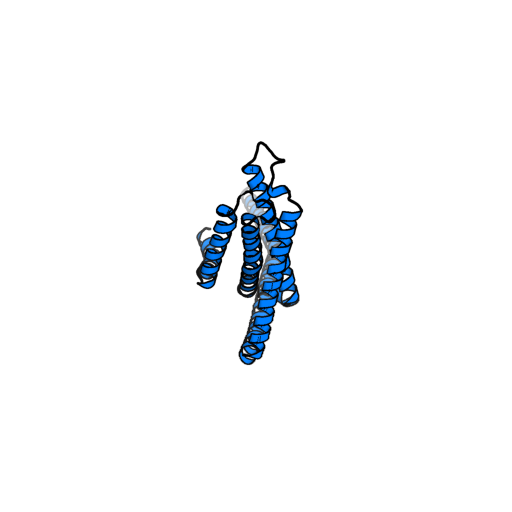 -1.070 -15.935 1.00 91.62 138 ILE A N 1
ATOM 1162 C CA . ILE A 1 138 ? 2.215 -2.153 -15.249 1.00 91.62 138 ILE A CA 1
ATOM 1163 C C . ILE A 1 138 ? 2.021 -2.021 -13.741 1.00 91.62 138 ILE A C 1
ATOM 1165 O O . ILE A 1 138 ? 1.546 -2.968 -13.108 1.00 91.62 138 ILE A O 1
ATOM 1169 N N . THR A 1 139 ? 2.269 -0.847 -13.158 1.00 91.94 139 THR A N 1
ATOM 1170 C CA . THR A 1 139 ? 2.119 -0.627 -11.711 1.00 91.94 139 THR A CA 1
ATOM 1171 C C . THR A 1 139 ? 0.694 -0.936 -11.241 1.00 91.94 139 THR A C 1
ATOM 1173 O O . THR A 1 139 ? 0.478 -1.695 -10.286 1.00 91.94 139 THR A O 1
ATOM 1176 N N . VAL A 1 140 ? -0.315 -0.393 -11.929 1.00 91.00 140 VAL A N 1
ATOM 1177 C CA . VAL A 1 140 ? -1.729 -0.613 -11.594 1.00 91.00 140 VAL A CA 1
ATOM 1178 C C . VAL A 1 140 ? -2.152 -2.050 -11.913 1.00 91.00 140 VAL A C 1
ATOM 1180 O O . VAL A 1 140 ? -2.864 -2.671 -11.120 1.00 91.00 140 VAL A O 1
ATOM 1183 N N . GLY A 1 141 ? -1.691 -2.623 -13.026 1.00 93.94 141 GLY A N 1
ATOM 1184 C CA . GLY A 1 141 ? -1.968 -4.009 -13.407 1.00 93.94 141 GLY A CA 1
ATOM 1185 C C . GLY A 1 141 ? -1.461 -5.016 -12.372 1.00 93.94 141 GLY A C 1
ATOM 1186 O O . GLY A 1 141 ? -2.208 -5.895 -11.931 1.00 93.94 141 GLY A O 1
ATOM 1187 N N . PHE A 1 142 ? -0.226 -4.847 -11.898 1.00 95.06 142 PHE A N 1
ATOM 1188 C CA . PHE A 1 142 ? 0.348 -5.685 -10.846 1.00 95.06 142 PHE A CA 1
ATOM 1189 C C . PHE A 1 142 ? -0.282 -5.422 -9.469 1.00 95.06 142 PHE A C 1
ATOM 1191 O O . PHE A 1 142 ? -0.388 -6.353 -8.666 1.00 95.06 142 PHE A O 1
ATOM 1198 N N . SER A 1 143 ? -0.809 -4.218 -9.217 1.00 93.25 143 SER A N 1
ATOM 1199 C CA . SER A 1 143 ? -1.667 -3.955 -8.053 1.00 93.25 143 SER A CA 1
ATOM 1200 C C . SER A 1 143 ? -2.962 -4.777 -8.099 1.00 93.25 143 SER A C 1
ATOM 1202 O O . SER A 1 143 ? -3.315 -5.451 -7.124 1.00 93.25 143 SER A O 1
ATOM 1204 N N . PHE A 1 144 ? -3.650 -4.819 -9.247 1.00 92.75 144 PHE A N 1
ATOM 1205 C CA . PHE A 1 144 ? -4.810 -5.698 -9.442 1.00 92.75 144 PHE A CA 1
ATOM 1206 C C . PHE A 1 144 ? -4.461 -7.171 -9.241 1.00 92.75 144 PHE A C 1
ATOM 1208 O O . PHE A 1 144 ? -5.216 -7.891 -8.581 1.00 92.75 144 PHE A O 1
ATOM 1215 N N . MET A 1 145 ? -3.304 -7.610 -9.740 1.00 94.44 145 MET A N 1
ATOM 1216 C CA . MET A 1 145 ? -2.836 -8.978 -9.534 1.00 94.44 145 MET A CA 1
ATOM 1217 C C . MET A 1 145 ? -2.596 -9.289 -8.050 1.00 94.44 145 MET A C 1
ATOM 1219 O O . MET A 1 145 ? -3.058 -10.324 -7.570 1.00 94.44 145 MET A O 1
ATOM 1223 N N . ALA A 1 146 ? -1.960 -8.392 -7.292 1.00 93.75 146 ALA A N 1
ATOM 1224 C CA . ALA A 1 146 ? -1.770 -8.552 -5.848 1.00 93.75 146 ALA A CA 1
ATOM 1225 C C . ALA A 1 146 ? -3.103 -8.651 -5.093 1.00 93.75 146 ALA A C 1
ATOM 1227 O O . ALA A 1 146 ? -3.281 -9.539 -4.258 1.00 93.75 146 ALA A O 1
ATOM 1228 N N . MET A 1 147 ? -4.080 -7.802 -5.429 1.00 90.81 147 MET A N 1
ATOM 1229 C CA . MET A 1 147 ? -5.429 -7.896 -4.859 1.00 90.81 147 MET A CA 1
ATOM 1230 C C . MET A 1 147 ? -6.139 -9.204 -5.231 1.00 90.81 147 MET A C 1
ATOM 1232 O O . MET A 1 147 ? -6.907 -9.737 -4.427 1.00 90.81 147 MET A O 1
ATOM 1236 N N . PHE A 1 148 ? -5.911 -9.733 -6.435 1.00 91.50 148 PHE A N 1
ATOM 1237 C CA . PHE A 1 148 ? -6.461 -11.023 -6.846 1.00 91.50 148 PHE A CA 1
ATOM 1238 C C . PHE A 1 148 ? -5.833 -12.183 -6.064 1.00 91.50 148 PHE A C 1
ATOM 1240 O O . PHE A 1 148 ? -6.559 -13.061 -5.594 1.00 91.50 148 PHE A O 1
ATOM 1247 N N . VAL A 1 149 ? -4.511 -12.161 -5.870 1.00 92.19 149 VAL A N 1
ATOM 1248 C CA . VAL A 1 149 ? -3.786 -13.136 -5.040 1.00 92.19 149 VAL A CA 1
ATOM 1249 C C . VAL A 1 149 ? -4.285 -13.091 -3.599 1.00 92.19 149 VAL A C 1
ATOM 1251 O O . VAL A 1 149 ? -4.601 -14.136 -3.035 1.00 92.19 149 VAL A O 1
ATOM 1254 N N . ASP A 1 150 ? -4.430 -11.897 -3.028 1.00 88.25 150 ASP A N 1
ATOM 1255 C CA . ASP A 1 150 ? -4.984 -11.704 -1.688 1.00 88.25 150 ASP A CA 1
ATOM 1256 C C . ASP A 1 150 ? -6.418 -12.246 -1.579 1.00 88.25 150 ASP A C 1
ATOM 1258 O O . ASP A 1 150 ? -6.731 -13.023 -0.677 1.00 88.25 150 ASP A O 1
ATOM 1262 N N . TRP A 1 151 ? -7.280 -11.935 -2.550 1.00 87.31 151 TRP A N 1
ATOM 1263 C CA . TRP A 1 151 ? -8.639 -12.473 -2.595 1.00 87.31 151 TRP A CA 1
ATOM 1264 C C . TRP A 1 151 ? -8.661 -14.004 -2.689 1.00 87.31 151 TRP A C 1
ATOM 1266 O O . TRP A 1 151 ? -9.456 -14.654 -2.005 1.00 87.31 151 TRP A O 1
ATOM 1276 N N . PHE A 1 152 ? -7.801 -14.593 -3.522 1.00 89.44 152 PHE A N 1
ATOM 1277 C CA . PHE A 1 152 ? -7.702 -16.042 -3.665 1.00 89.44 152 PHE A CA 1
ATOM 1278 C C . PHE A 1 152 ? -7.190 -16.696 -2.378 1.00 89.44 152 PHE A C 1
ATOM 1280 O O . PHE A 1 152 ? -7.737 -17.714 -1.945 1.00 89.44 152 PHE A O 1
ATOM 1287 N N . TYR A 1 153 ? -6.191 -16.088 -1.736 1.00 86.94 153 TYR A N 1
ATOM 1288 C CA . TYR A 1 153 ? -5.668 -16.515 -0.445 1.00 86.94 153 TYR A CA 1
ATOM 1289 C C . TYR A 1 153 ? -6.758 -16.487 0.631 1.00 86.94 153 TYR A C 1
ATOM 1291 O O . TYR A 1 153 ? -7.009 -17.514 1.258 1.00 86.94 153 TYR A O 1
ATOM 1299 N N . GLU A 1 154 ? -7.493 -15.378 0.774 1.00 82.25 154 GLU A N 1
ATOM 1300 C CA . GLU A 1 154 ? -8.628 -15.282 1.702 1.00 82.25 154 GLU A CA 1
ATOM 1301 C C . GLU A 1 154 ? -9.694 -16.347 1.409 1.00 82.25 154 GLU A C 1
ATOM 1303 O O . GLU A 1 154 ? -10.203 -17.005 2.317 1.00 82.25 154 GLU A O 1
ATOM 1308 N N . ARG A 1 155 ? -10.045 -16.538 0.130 1.00 85.06 155 ARG A N 1
ATOM 1309 C CA . ARG A 1 155 ? -11.056 -17.515 -0.299 1.00 85.06 155 ARG A CA 1
ATOM 1310 C C . ARG A 1 155 ? -10.640 -18.938 0.059 1.00 85.06 155 ARG A C 1
ATOM 1312 O O . ARG A 1 155 ? -11.486 -19.724 0.484 1.00 85.06 155 ARG A O 1
ATOM 1319 N N . ARG A 1 156 ? -9.367 -19.277 -0.146 1.00 86.06 156 ARG A N 1
ATOM 1320 C CA . ARG A 1 156 ? -8.805 -20.591 0.174 1.00 86.06 156 ARG A CA 1
ATOM 1321 C C . ARG A 1 156 ? -8.708 -20.792 1.682 1.00 86.06 156 ARG A C 1
ATOM 1323 O O . ARG A 1 156 ? -9.144 -21.830 2.165 1.00 86.06 156 ARG A O 1
ATOM 1330 N N . SER A 1 157 ? -8.202 -19.800 2.405 1.00 79.69 157 SER A N 1
ATOM 1331 C CA . SER A 1 157 ? -8.037 -19.850 3.858 1.00 79.69 157 SER A CA 1
ATOM 1332 C C . SER A 1 157 ? -9.384 -20.044 4.566 1.00 79.69 157 SER A C 1
ATOM 1334 O O . SER A 1 157 ? -9.528 -20.971 5.356 1.00 79.69 157 SER A O 1
ATOM 1336 N N . ARG A 1 158 ? -10.430 -19.306 4.156 1.00 79.62 158 ARG A N 1
ATOM 1337 C CA . ARG A 1 158 ? -11.811 -19.475 4.661 1.00 79.62 158 ARG A CA 1
ATOM 1338 C C . ARG A 1 158 ? -12.388 -20.876 4.462 1.00 79.62 158 ARG A C 1
ATOM 1340 O O . ARG A 1 158 ? -13.248 -21.295 5.222 1.00 79.62 158 ARG A O 1
ATOM 1347 N N . ARG A 1 159 ? -11.968 -21.590 3.414 1.00 83.81 159 ARG A N 1
ATOM 1348 C CA . ARG A 1 159 ? -12.416 -22.970 3.166 1.00 83.81 159 ARG A CA 1
ATOM 1349 C C . ARG A 1 159 ? -11.672 -23.989 4.023 1.00 83.81 159 ARG A C 1
ATOM 1351 O O . ARG A 1 159 ? -12.236 -25.035 4.308 1.00 83.81 159 ARG A O 1
ATOM 1358 N N . LEU A 1 160 ? -10.412 -23.713 4.358 1.00 84.94 160 LEU A N 1
ATOM 1359 C CA . LEU A 1 160 ? -9.550 -24.629 5.107 1.00 84.94 160 LEU A CA 1
ATOM 1360 C C . LEU A 1 160 ? -9.703 -24.468 6.624 1.00 84.94 160 LEU A C 1
ATOM 1362 O O . LEU A 1 160 ? -9.568 -25.454 7.339 1.00 84.94 160 LEU A O 1
ATOM 1366 N N . HIS A 1 161 ? -10.005 -23.255 7.090 1.00 80.94 161 HIS A N 1
ATOM 1367 C CA . HIS A 1 161 ? -10.103 -22.905 8.511 1.00 80.94 161 HIS A CA 1
ATOM 1368 C C . HIS A 1 161 ? -11.378 -22.089 8.796 1.00 80.94 161 HIS A C 1
ATOM 1370 O O . HIS A 1 161 ? -11.289 -20.908 9.133 1.00 80.94 161 HIS A O 1
ATOM 1376 N N . PRO A 1 162 ? -12.577 -22.655 8.568 1.00 77.81 162 PRO A N 1
ATOM 1377 C CA . PRO A 1 162 ? -13.832 -21.915 8.712 1.00 77.81 162 PRO A CA 1
ATOM 1378 C C . PRO A 1 162 ? -14.083 -21.445 10.154 1.00 77.81 162 PRO A C 1
ATOM 1380 O O . PRO A 1 162 ? -14.548 -20.329 10.354 1.00 77.81 162 PRO A O 1
ATOM 1383 N N . ASP A 1 163 ? -13.700 -22.259 11.134 1.00 78.00 163 ASP A N 1
ATOM 1384 C CA . ASP A 1 163 ? -13.784 -22.002 12.573 1.00 78.00 163 ASP A CA 1
ATOM 1385 C C . ASP A 1 163 ? -12.968 -20.774 13.001 1.00 78.00 163 ASP A C 1
ATOM 1387 O O . ASP A 1 163 ? -13.479 -19.886 13.679 1.00 78.00 163 ASP A O 1
ATOM 1391 N N . VAL A 1 164 ? -11.726 -20.666 12.521 1.00 73.25 164 VAL A N 1
ATOM 1392 C CA . VAL A 1 164 ? -10.851 -19.520 12.819 1.00 73.25 164 VAL A CA 1
ATOM 1393 C C . VAL A 1 164 ? -11.425 -18.218 12.255 1.00 73.25 164 VAL A C 1
ATOM 1395 O O . VAL A 1 164 ? -11.346 -17.175 12.900 1.00 73.25 164 VAL A O 1
ATOM 1398 N N . TYR A 1 165 ? -12.027 -18.265 11.063 1.00 67.00 165 TYR A N 1
ATOM 1399 C CA . TYR A 1 165 ? -12.622 -17.080 10.442 1.00 67.00 165 TYR A CA 1
ATOM 1400 C C . TYR A 1 165 ? -13.925 -16.641 11.103 1.00 67.00 165 TYR A C 1
ATOM 1402 O O . TYR A 1 165 ? -14.177 -15.440 11.158 1.00 67.00 165 TYR A O 1
ATOM 1410 N N . GLU A 1 166 ? -14.752 -17.571 11.581 1.00 68.19 166 GLU A N 1
ATOM 1411 C CA . GLU A 1 166 ? -15.956 -17.221 12.341 1.00 68.19 166 GLU A CA 1
ATOM 1412 C C . GLU A 1 166 ? -15.581 -16.525 13.654 1.00 68.19 166 GLU A C 1
ATOM 1414 O O . GLU A 1 166 ? -16.121 -15.459 13.957 1.00 68.19 166 GLU A O 1
ATOM 1419 N N . ASP A 1 167 ? -14.590 -17.051 14.377 1.00 71.25 167 ASP A N 1
ATOM 1420 C CA . ASP A 1 167 ? -14.093 -16.436 15.609 1.00 71.25 167 ASP A CA 1
ATOM 1421 C C . ASP A 1 167 ? -13.433 -15.069 15.358 1.00 71.25 167 ASP A C 1
ATOM 1423 O O . ASP A 1 167 ? -13.656 -14.123 16.120 1.00 71.25 167 ASP A O 1
ATOM 1427 N N . GLU A 1 168 ? -12.653 -14.923 14.279 1.00 69.62 168 GLU A N 1
ATOM 1428 C CA . GLU A 1 168 ? -12.076 -13.633 13.878 1.00 69.62 168 GLU A CA 1
ATOM 1429 C C . GLU A 1 168 ? -13.151 -12.621 13.463 1.00 69.62 168 GLU A C 1
ATOM 1431 O O . GLU A 1 168 ? -13.090 -11.477 13.912 1.00 69.62 168 GLU A O 1
ATOM 1436 N N . GLU A 1 169 ? -14.159 -13.013 12.673 1.00 67.44 169 GLU A N 1
ATOM 1437 C CA . GLU A 1 169 ? -15.256 -12.117 12.278 1.00 67.44 169 GLU A CA 1
ATOM 1438 C C . GLU A 1 169 ? -16.076 -11.681 13.508 1.00 67.44 169 GLU A C 1
ATOM 1440 O O . GLU A 1 169 ? -16.376 -10.493 13.661 1.00 67.44 169 GLU A O 1
ATOM 1445 N N . ILE A 1 170 ? -16.374 -12.594 14.440 1.00 70.00 170 ILE A N 1
ATOM 1446 C CA . ILE A 1 170 ? -17.060 -12.266 15.701 1.00 70.00 170 ILE A CA 1
ATOM 1447 C C . ILE A 1 170 ? -16.210 -11.314 16.547 1.00 70.00 170 ILE A C 1
ATOM 1449 O O . ILE A 1 170 ? -16.723 -10.318 17.068 1.00 70.00 170 ILE A O 1
ATOM 1453 N N . LYS A 1 171 ? -14.909 -11.583 16.678 1.00 72.62 171 LYS A N 1
ATOM 1454 C CA . LYS A 1 171 ? -13.989 -10.734 17.437 1.00 72.62 171 LYS A CA 1
ATOM 1455 C C . LYS A 1 171 ? -13.865 -9.345 16.817 1.00 72.62 171 LYS A C 1
ATOM 1457 O O . LYS A 1 171 ? -13.974 -8.356 17.539 1.00 72.62 171 LYS A O 1
ATOM 1462 N N . GLU A 1 172 ? -13.722 -9.251 15.497 1.00 65.94 172 GLU A N 1
ATOM 1463 C CA . GLU A 1 172 ? -13.695 -7.973 14.785 1.00 65.94 172 GLU A CA 1
ATOM 1464 C C . GLU A 1 172 ? -14.987 -7.184 15.008 1.00 65.94 172 GLU A C 1
ATOM 1466 O O . GLU A 1 172 ? -14.925 -5.972 15.240 1.00 65.94 172 GLU A O 1
ATOM 1471 N N . VAL A 1 173 ? -16.155 -7.835 14.984 1.00 68.38 173 VAL A N 1
ATOM 1472 C CA . VAL A 1 173 ? -17.453 -7.200 15.273 1.00 68.38 173 VAL A CA 1
ATOM 1473 C C . VAL A 1 173 ? -17.533 -6.728 16.728 1.00 68.38 173 VAL A C 1
ATOM 1475 O O . VAL A 1 173 ? -17.946 -5.594 16.980 1.00 68.38 173 VAL A O 1
ATOM 1478 N N . CYS A 1 174 ? -17.081 -7.530 17.689 1.00 72.50 174 CYS A N 1
ATOM 1479 C CA . CYS A 1 174 ? -17.025 -7.142 19.101 1.00 72.50 174 CYS A CA 1
ATOM 1480 C C . CYS A 1 174 ? -16.103 -5.936 19.329 1.00 72.50 174 CYS A C 1
ATOM 1482 O O . CYS A 1 174 ? -16.527 -4.938 19.921 1.00 72.50 174 CYS A O 1
ATOM 1484 N N . ASP A 1 175 ? -14.891 -5.963 18.770 1.00 71.81 175 ASP A N 1
ATOM 1485 C CA . ASP A 1 175 ? -13.958 -4.831 18.780 1.00 71.81 175 ASP A CA 1
ATOM 1486 C C . ASP A 1 175 ? -14.556 -3.622 18.041 1.00 71.81 175 ASP A C 1
ATOM 1488 O O . ASP A 1 175 ? -14.243 -2.463 18.333 1.00 71.81 175 ASP A O 1
ATOM 1492 N N . SER A 1 176 ? -15.464 -3.862 17.087 1.00 61.09 176 SER A N 1
ATOM 1493 C CA . SER A 1 176 ? -16.202 -2.804 16.397 1.00 61.09 176 SER A CA 1
ATOM 1494 C C . SER A 1 176 ? -17.150 -2.054 17.276 1.00 61.09 176 SER A C 1
ATOM 1496 O O . SER A 1 176 ? -17.095 -0.823 17.353 1.00 61.09 176 SER A O 1
ATOM 1498 N N . ILE A 1 177 ? -17.999 -2.814 17.941 1.00 71.19 177 ILE A N 1
ATOM 1499 C CA . ILE A 1 177 ? -18.989 -2.292 18.858 1.00 71.19 177 ILE A CA 1
ATOM 1500 C C . ILE A 1 177 ? -18.277 -1.586 20.013 1.00 71.19 177 ILE A C 1
ATOM 1502 O O . ILE A 1 177 ? -18.673 -0.483 20.391 1.00 71.19 177 ILE A O 1
ATOM 1506 N N . HIS A 1 178 ? -17.182 -2.164 20.512 1.00 73.12 178 HIS A N 1
ATOM 1507 C CA . HIS A 1 178 ? -16.386 -1.569 21.576 1.00 73.12 178 HIS A CA 1
ATOM 1508 C C . HIS A 1 178 ? -15.782 -0.216 21.169 1.00 73.12 178 HIS A C 1
ATOM 1510 O O . HIS A 1 178 ? -16.037 0.791 21.831 1.00 73.12 178 HIS A O 1
ATOM 1516 N N . ASN A 1 179 ? -15.065 -0.153 20.042 1.00 72.00 179 ASN A N 1
ATOM 1517 C CA . ASN A 1 179 ? -14.432 1.086 19.575 1.00 72.00 179 ASN A CA 1
ATOM 1518 C C . ASN A 1 179 ? -15.461 2.176 19.232 1.00 72.00 179 ASN A C 1
ATOM 1520 O O . ASN A 1 179 ? -15.250 3.356 19.528 1.00 72.00 179 ASN A O 1
ATOM 1524 N N . LEU A 1 180 ? -16.596 1.796 18.634 1.00 73.44 180 LEU A N 1
ATOM 1525 C CA . LEU A 1 180 ? -17.685 2.729 18.356 1.00 73.44 180 LEU A CA 1
ATOM 1526 C C . LEU A 1 180 ? -18.277 3.272 19.663 1.00 73.44 180 LEU A C 1
ATOM 1528 O O . LEU A 1 180 ? -18.428 4.486 19.804 1.00 73.44 180 LEU A O 1
ATOM 1532 N N . SER A 1 181 ? -18.531 2.403 20.641 1.00 77.38 181 SER A N 1
ATOM 1533 C CA . SER A 1 181 ? -19.004 2.795 21.971 1.00 77.38 181 SER A CA 1
ATOM 1534 C C . SER A 1 181 ? -18.038 3.770 22.651 1.00 77.38 181 SER A C 1
ATOM 1536 O O . SER A 1 181 ? -18.458 4.829 23.126 1.00 77.38 181 SER A O 1
ATOM 1538 N N . GLU A 1 182 ? -16.730 3.500 22.612 1.00 79.56 182 GLU A N 1
ATOM 1539 C CA . GLU A 1 182 ? -15.720 4.426 23.131 1.00 79.56 182 GLU A CA 1
ATOM 1540 C C . GLU A 1 182 ? -15.737 5.783 22.417 1.00 79.56 182 GLU A C 1
ATOM 1542 O O . GLU A 1 182 ? -15.661 6.827 23.076 1.00 79.56 182 GLU A O 1
ATOM 1547 N N . SER A 1 183 ? -15.863 5.799 21.084 1.00 72.06 183 SER A N 1
ATOM 1548 C CA . SER A 1 183 ? -15.933 7.050 20.319 1.00 72.06 183 SER A CA 1
ATOM 1549 C C . SER A 1 183 ? -17.163 7.884 20.689 1.00 72.06 183 SER A C 1
ATOM 1551 O O . SER A 1 183 ? -17.023 9.080 20.962 1.00 72.06 183 SER A O 1
ATOM 1553 N N . ILE A 1 184 ? -18.329 7.243 20.832 1.00 79.00 184 ILE A N 1
ATOM 1554 C CA . ILE A 1 184 ? -19.583 7.888 21.238 1.00 79.00 184 ILE A CA 1
ATOM 1555 C C . ILE A 1 184 ? -19.450 8.438 22.658 1.00 79.00 184 ILE A C 1
ATOM 1557 O O . ILE A 1 184 ? -19.810 9.585 22.923 1.00 79.00 184 ILE A O 1
ATOM 1561 N N . LEU A 1 185 ? -18.886 7.662 23.589 1.00 85.31 185 LEU A N 1
ATOM 1562 C CA . LEU A 1 185 ? -18.658 8.105 24.967 1.00 85.31 185 LEU A CA 1
ATOM 1563 C C . LEU A 1 185 ? -17.692 9.293 25.035 1.00 85.31 185 LEU A C 1
ATOM 1565 O O . LEU A 1 185 ? -17.888 10.222 25.828 1.00 85.31 185 LEU A O 1
ATOM 1569 N N . LYS A 1 186 ? -16.645 9.290 24.209 1.00 84.19 186 LYS A N 1
ATOM 1570 C CA . LYS A 1 186 ? -15.675 10.385 24.127 1.00 84.19 186 LYS A CA 1
ATOM 1571 C C . LYS A 1 186 ? -16.313 11.657 23.572 1.00 84.19 186 LYS A C 1
ATOM 1573 O O . LYS A 1 186 ? -16.068 12.736 24.119 1.00 84.19 186 LYS A O 1
ATOM 1578 N N . GLU A 1 187 ? -17.152 11.534 22.550 1.00 82.38 187 GLU A N 1
ATOM 1579 C CA . GLU A 1 187 ? -17.919 12.643 21.982 1.00 82.38 187 GLU A CA 1
ATOM 1580 C C . GLU A 1 187 ? -18.961 13.182 22.975 1.00 82.38 187 GLU A C 1
ATOM 1582 O O . GLU A 1 187 ? -19.004 14.377 23.254 1.00 82.38 187 GLU A O 1
ATOM 1587 N N . GLN A 1 188 ? -19.707 12.306 23.647 1.00 86.06 188 GLN A N 1
ATOM 1588 C CA . GLN A 1 188 ? -20.618 12.674 24.736 1.00 86.06 188 GLN A CA 1
ATOM 1589 C C . GLN A 1 188 ? -19.897 13.454 25.846 1.00 86.06 188 GLN A C 1
ATOM 1591 O O . GLN A 1 188 ? -20.390 14.479 26.325 1.00 86.06 188 GLN A O 1
ATOM 1596 N N . ARG A 1 189 ? -18.698 13.016 26.257 1.00 88.00 189 ARG A N 1
ATOM 1597 C CA . ARG A 1 189 ? -17.880 13.730 27.254 1.00 88.00 189 ARG A CA 1
ATOM 1598 C C . ARG A 1 189 ? -17.418 15.100 26.754 1.00 88.00 189 ARG A C 1
ATOM 1600 O O . ARG A 1 189 ? -17.387 16.042 27.551 1.00 88.00 189 ARG A O 1
ATOM 1607 N N . SER A 1 190 ? -17.040 15.228 25.481 1.00 86.31 190 SER A N 1
ATOM 1608 C CA . SER A 1 190 ? -16.610 16.509 24.907 1.00 86.31 190 SER A CA 1
ATOM 1609 C C . SER A 1 190 ? -17.780 17.496 24.828 1.00 86.31 190 SER A C 1
ATOM 1611 O O . SER A 1 190 ? -17.642 18.636 25.278 1.00 86.31 190 SER A O 1
ATOM 1613 N N . LEU A 1 191 ? -18.955 17.029 24.394 1.00 89.00 191 LEU A N 1
ATOM 1614 C CA . LEU A 1 191 ? -20.198 17.797 24.352 1.00 89.00 191 LEU A CA 1
ATOM 1615 C C . LEU A 1 191 ? -20.647 18.233 25.750 1.00 89.00 191 LEU A C 1
ATOM 1617 O O . LEU A 1 191 ? -20.954 19.406 25.950 1.00 89.00 191 LEU A O 1
ATOM 1621 N N . ARG A 1 192 ? -20.603 17.341 26.752 1.00 88.75 192 ARG A N 1
ATOM 1622 C CA . ARG A 1 192 ? -20.903 17.699 28.152 1.00 88.75 192 ARG A CA 1
ATOM 1623 C C . ARG A 1 192 ? -19.969 18.788 28.671 1.00 88.75 192 ARG A C 1
ATOM 1625 O O . ARG A 1 192 ? -20.436 19.763 29.252 1.00 88.75 192 ARG A O 1
ATOM 1632 N N . LYS A 1 193 ? -18.658 18.667 28.435 1.00 89.75 193 LYS A N 1
ATOM 1633 C CA . LYS A 1 193 ? -17.681 19.700 28.826 1.00 89.75 193 LYS A CA 1
ATOM 1634 C C . LYS A 1 193 ? -17.936 21.030 28.120 1.00 89.75 193 LYS A C 1
ATOM 1636 O O . LYS A 1 193 ? -17.812 22.074 28.759 1.00 89.75 193 LYS A O 1
ATOM 1641 N N . LYS A 1 194 ? -18.283 20.996 26.830 1.00 91.50 194 LYS A N 1
ATOM 1642 C CA . LYS A 1 194 ? -18.638 22.188 26.052 1.00 91.50 194 LYS A CA 1
ATOM 1643 C C . LYS A 1 194 ? -19.877 22.865 26.641 1.00 91.50 194 LYS A C 1
ATOM 1645 O O . LYS A 1 194 ? -19.798 24.041 26.973 1.00 91.50 194 LYS A O 1
ATOM 1650 N N . LYS A 1 195 ? -20.941 22.100 26.904 1.00 90.50 195 LYS A N 1
ATOM 1651 C CA . LYS A 1 195 ? -22.188 22.597 27.498 1.00 90.50 195 LYS A CA 1
ATOM 1652 C C . LYS A 1 195 ? -21.973 23.191 28.892 1.00 90.50 195 LYS A C 1
ATOM 1654 O O . LYS A 1 195 ? -22.399 24.308 29.140 1.00 90.50 195 LYS A O 1
ATOM 1659 N N . ILE A 1 196 ? -21.233 22.508 29.772 1.00 88.81 196 ILE A N 1
ATOM 1660 C CA . ILE A 1 196 ? -20.866 23.044 31.098 1.00 88.81 196 ILE A CA 1
ATOM 1661 C C . ILE A 1 196 ? -20.110 24.366 30.945 1.00 88.81 196 ILE A C 1
ATOM 1663 O O . ILE A 1 196 ? -20.430 25.341 31.616 1.00 88.81 196 ILE A O 1
ATOM 1667 N N . ARG A 1 197 ? -19.123 24.432 30.045 1.00 88.81 197 ARG A N 1
ATOM 1668 C CA . ARG A 1 197 ? -18.358 25.662 29.812 1.00 88.81 197 ARG A CA 1
ATOM 1669 C C . ARG A 1 197 ? -19.250 26.791 29.296 1.00 88.81 197 ARG A C 1
ATOM 1671 O O . ARG A 1 197 ? -19.103 27.913 29.760 1.00 88.81 197 ARG A O 1
ATOM 1678 N N . GLU A 1 198 ? -20.163 26.506 28.375 1.00 88.75 198 GLU A N 1
ATOM 1679 C CA . GLU A 1 198 ? -21.121 27.480 27.838 1.00 88.75 198 GLU A CA 1
ATOM 1680 C C . GLU A 1 198 ? -22.115 27.970 28.898 1.00 88.75 198 GLU A C 1
ATOM 1682 O O . GLU A 1 198 ? -22.418 29.157 28.919 1.00 88.75 198 GLU A O 1
ATOM 1687 N N . THR A 1 199 ? -22.555 27.112 29.823 1.00 86.56 199 THR A N 1
ATOM 1688 C CA . THR A 1 199 ? -23.430 27.503 30.942 1.00 86.56 199 THR A CA 1
ATOM 1689 C C . THR A 1 199 ? -22.688 28.309 32.011 1.00 86.56 199 THR A C 1
ATOM 1691 O O . THR A 1 199 ? -23.194 29.322 32.489 1.00 86.56 199 THR A O 1
ATOM 1694 N N . PHE A 1 200 ? -21.478 27.892 32.394 1.00 85.44 200 PHE A N 1
ATOM 1695 C CA . PHE A 1 200 ? -20.736 28.522 33.492 1.00 85.44 200 PHE A CA 1
ATOM 1696 C C . PHE A 1 200 ? -19.985 29.790 33.084 1.00 85.44 200 PHE A C 1
ATOM 1698 O O . PHE A 1 200 ? -19.743 30.640 33.934 1.00 85.44 200 PHE A O 1
ATOM 1705 N N . ARG A 1 201 ? -19.622 29.958 31.808 1.00 85.38 201 ARG A N 1
ATOM 1706 C CA . ARG A 1 201 ? -18.933 31.164 31.322 1.00 85.38 201 ARG A CA 1
ATOM 1707 C C . ARG A 1 201 ? -19.727 32.458 31.573 1.00 85.38 201 ARG A C 1
ATOM 1709 O O . ARG A 1 201 ? -19.148 33.349 32.183 1.00 85.38 201 ARG A O 1
ATOM 1716 N N . PRO A 1 202 ? -21.016 32.581 31.201 1.00 85.50 202 PRO A N 1
ATOM 1717 C CA . PRO A 1 202 ? -21.796 33.786 31.488 1.00 85.50 202 PRO A CA 1
ATOM 1718 C C . PRO A 1 202 ? -22.071 33.971 32.985 1.00 85.50 202 PRO A C 1
ATOM 1720 O O . PRO A 1 202 ? -22.113 35.104 33.455 1.00 85.50 202 PRO A O 1
ATOM 1723 N N . LEU A 1 203 ? -22.211 32.880 33.745 1.00 83.25 203 LEU A N 1
ATOM 1724 C CA . LEU A 1 203 ? -22.373 32.923 35.202 1.00 83.25 203 LEU A CA 1
ATOM 1725 C C . LEU A 1 203 ? -21.122 33.482 35.883 1.00 83.25 203 LEU A C 1
ATOM 1727 O O . LEU A 1 203 ? -21.222 34.390 36.700 1.00 83.25 203 LEU A O 1
ATOM 1731 N N . LYS A 1 204 ? -19.943 33.009 35.474 1.00 84.88 204 LYS A N 1
ATOM 1732 C CA . LYS A 1 204 ? -18.661 33.534 35.938 1.00 84.88 204 LYS A CA 1
ATOM 1733 C C . LYS A 1 204 ? -18.498 35.007 35.568 1.00 84.88 204 LYS A C 1
ATOM 1735 O O . LYS A 1 204 ? -18.179 35.800 36.434 1.00 84.88 204 LYS A O 1
ATOM 1740 N N . THR A 1 205 ? -18.799 35.398 34.328 1.00 85.19 205 THR A N 1
ATOM 1741 C CA . THR A 1 205 ? -18.736 36.811 33.916 1.00 85.19 205 THR A CA 1
ATOM 1742 C C . THR A 1 205 ? -19.683 37.703 34.723 1.00 85.19 205 THR A C 1
ATOM 1744 O O . THR A 1 205 ? -19.332 38.841 35.016 1.00 85.19 205 THR A O 1
ATOM 1747 N N . ARG A 1 206 ? -20.873 37.213 35.097 1.00 86.44 206 ARG A N 1
ATOM 1748 C CA . ARG A 1 206 ? -21.796 37.950 35.976 1.00 86.44 206 ARG A CA 1
ATOM 1749 C C . ARG A 1 206 ? -21.262 38.077 37.400 1.00 86.44 206 ARG A C 1
ATOM 1751 O O . ARG A 1 206 ? -21.367 39.154 37.967 1.00 86.44 206 ARG A O 1
ATOM 1758 N N . ILE A 1 207 ? -20.691 37.007 37.950 1.00 84.31 207 ILE A N 1
ATOM 1759 C CA . ILE A 1 207 ? -20.069 37.019 39.279 1.00 84.31 207 ILE A CA 1
ATOM 1760 C C . ILE A 1 207 ? -18.874 37.979 39.300 1.00 84.31 207 ILE A C 1
ATOM 1762 O O . ILE A 1 207 ? -18.809 38.842 40.165 1.00 84.31 207 ILE A O 1
ATOM 1766 N N . ASP A 1 208 ? -17.975 37.880 38.319 1.00 84.38 208 ASP A N 1
ATOM 1767 C CA . ASP A 1 208 ? -16.795 38.743 38.212 1.00 84.38 208 ASP A CA 1
ATOM 1768 C C . ASP A 1 208 ? -17.203 40.226 38.082 1.00 84.38 208 ASP A C 1
ATOM 1770 O O . ASP A 1 208 ? -16.598 41.081 38.722 1.00 84.38 208 ASP A O 1
ATOM 1774 N N . ARG A 1 209 ? -18.272 40.529 37.323 1.00 83.62 209 ARG A N 1
ATOM 1775 C CA . ARG A 1 209 ? -18.835 41.888 37.211 1.00 83.62 209 ARG A CA 1
ATOM 1776 C C . ARG A 1 209 ? -19.444 42.386 38.525 1.00 83.62 209 ARG A C 1
ATOM 1778 O O . ARG A 1 209 ? -19.199 43.517 38.918 1.00 83.62 209 ARG A O 1
ATOM 1785 N N . PHE A 1 210 ? -20.217 41.543 39.206 1.00 85.06 210 PHE A N 1
ATOM 1786 C CA . PHE A 1 210 ? -20.804 41.885 40.502 1.00 85.06 210 PHE A CA 1
ATOM 1787 C C . PHE A 1 210 ? -19.716 42.243 41.526 1.00 85.06 210 PHE A C 1
ATOM 1789 O O . PHE A 1 210 ? -19.824 43.257 42.211 1.00 85.06 210 PHE A O 1
ATOM 1796 N N . TYR A 1 211 ? -18.637 41.454 41.584 1.00 79.62 211 TYR A N 1
ATOM 1797 C CA . TYR A 1 211 ? -17.504 41.740 42.462 1.00 79.62 211 TYR A CA 1
ATOM 1798 C C . TYR A 1 211 ? -16.722 42.993 42.055 1.00 79.62 211 TYR A C 1
ATOM 1800 O O . TYR A 1 211 ? -16.289 43.714 42.946 1.00 79.62 211 TYR A O 1
ATOM 1808 N N . SER A 1 212 ? -16.547 43.288 40.760 1.00 78.94 212 SER A N 1
ATOM 1809 C CA . SER A 1 212 ? -15.898 44.544 40.353 1.00 78.94 212 SER A CA 1
ATOM 1810 C C . SER A 1 212 ? -16.732 45.767 40.739 1.00 78.94 212 SER A C 1
ATOM 1812 O O . SER A 1 212 ? -16.189 46.717 41.283 1.00 78.94 212 SER A O 1
ATOM 1814 N N . GLU A 1 213 ? -18.053 45.715 40.536 1.00 77.50 213 GLU A N 1
ATOM 1815 C CA . GLU A 1 213 ? -18.960 46.824 40.866 1.00 77.50 213 GLU A CA 1
ATOM 1816 C C . GLU A 1 213 ? -19.045 47.076 42.387 1.00 77.50 213 GLU A C 1
ATOM 1818 O O . GLU A 1 213 ? -19.027 48.224 42.813 1.00 77.50 213 GLU A O 1
ATOM 1823 N N . HIS A 1 214 ? -19.073 46.026 43.220 1.00 68.50 214 HIS A N 1
ATOM 1824 C CA . HIS A 1 214 ? -19.203 46.166 44.684 1.00 68.50 214 HIS A CA 1
ATOM 1825 C C . HIS A 1 214 ? -17.870 46.369 45.431 1.00 68.50 214 HIS A C 1
ATOM 1827 O O . HIS A 1 214 ? -17.876 46.775 46.595 1.00 68.50 214 HIS A O 1
ATOM 1833 N N . CYS A 1 215 ? -16.724 46.066 44.814 1.00 60.12 215 CYS A N 1
ATOM 1834 C CA . CYS A 1 215 ? -15.419 46.430 45.375 1.00 60.12 215 CYS A CA 1
ATOM 1835 C C . CYS A 1 215 ? -15.093 47.911 45.129 1.00 60.12 215 CYS A C 1
ATOM 1837 O O . CYS A 1 215 ? -14.571 48.553 46.036 1.00 60.12 215 CYS A O 1
ATOM 1839 N N . ASP A 1 216 ? -15.469 48.467 43.971 1.00 56.81 216 ASP A N 1
ATOM 1840 C CA . ASP A 1 216 ? -15.285 49.897 43.677 1.00 56.81 216 ASP A CA 1
ATOM 1841 C C . ASP A 1 216 ? -16.144 50.797 44.593 1.00 56.81 216 ASP A C 1
ATOM 1843 O O . ASP A 1 216 ? -15.721 51.888 44.976 1.00 56.81 216 ASP A O 1
ATOM 1847 N N . GLU A 1 217 ? -17.326 50.332 45.012 1.00 54.06 217 GLU A N 1
ATOM 1848 C CA . GLU A 1 217 ? -18.233 51.075 45.904 1.00 54.06 217 GLU A CA 1
ATOM 1849 C C . GLU A 1 217 ? -17.685 51.198 47.344 1.00 54.06 217 GLU A C 1
ATOM 1851 O O . GLU A 1 217 ? -17.780 52.258 47.965 1.00 54.06 217 GLU A O 1
ATOM 1856 N N . LYS A 1 218 ? -17.016 50.153 47.854 1.00 53.72 218 LYS A N 1
ATOM 1857 C CA . LYS A 1 218 ? -16.371 50.173 49.183 1.00 53.72 218 LYS A CA 1
ATOM 1858 C C . LYS A 1 218 ? -15.117 51.045 49.243 1.00 53.72 218 LYS A C 1
ATOM 1860 O O . LYS A 1 218 ? -14.821 51.609 50.294 1.00 53.72 218 LYS A O 1
ATOM 1865 N N . ASP A 1 219 ? -14.397 51.182 48.133 1.00 53.03 219 ASP A N 1
ATOM 1866 C CA . ASP A 1 219 ? -13.228 52.065 48.052 1.00 53.03 219 ASP A CA 1
ATOM 1867 C C . ASP A 1 219 ? -13.618 53.556 47.969 1.00 53.03 219 ASP A C 1
ATOM 1869 O O . ASP A 1 219 ? -12.808 54.427 48.304 1.00 53.03 219 ASP A O 1
ATOM 1873 N N . LEU A 1 220 ? -14.859 53.863 47.570 1.00 51.69 220 LEU A N 1
ATOM 1874 C CA . LEU A 1 220 ? -15.424 55.218 47.559 1.00 51.69 220 LEU A CA 1
ATOM 1875 C C . LEU A 1 220 ? -15.973 55.643 48.933 1.00 51.69 220 LEU A C 1
ATOM 1877 O O . LEU A 1 220 ? -15.765 56.791 49.323 1.00 51.69 220 LEU A O 1
ATOM 1881 N N . GLU A 1 221 ? -16.580 54.734 49.706 1.00 50.59 221 GLU A N 1
ATOM 1882 C CA . GLU A 1 221 ? -17.042 55.013 51.082 1.00 50.59 221 GLU A CA 1
ATOM 1883 C C . GLU A 1 221 ? -15.901 55.329 52.070 1.00 50.59 221 GLU A C 1
ATOM 1885 O O . GLU A 1 221 ? -16.128 55.979 53.085 1.00 50.59 221 GLU A O 1
ATOM 1890 N N . HIS A 1 222 ? -14.662 54.916 51.788 1.00 51.47 222 HIS A N 1
ATOM 1891 C CA . HIS A 1 222 ? -13.486 55.260 52.603 1.00 51.47 222 HIS A CA 1
ATOM 1892 C C . HIS A 1 222 ? -12.773 56.557 52.186 1.00 51.47 222 HIS A C 1
ATOM 1894 O O . HIS A 1 222 ? -11.773 56.929 52.803 1.00 51.47 222 HIS A O 1
ATOM 1900 N N . ARG A 1 223 ? -13.261 57.251 51.150 1.00 49.66 223 ARG A N 1
ATOM 1901 C CA . ARG A 1 223 ? -12.690 58.522 50.663 1.00 49.66 223 ARG A CA 1
ATOM 1902 C C . ARG A 1 223 ? -13.598 59.742 50.854 1.00 49.66 223 ARG A C 1
ATOM 1904 O O . ARG A 1 223 ? -13.167 60.837 50.492 1.00 49.66 223 ARG A O 1
ATOM 1911 N N . GLY A 1 224 ? -14.811 59.566 51.380 1.00 42.06 224 GLY A N 1
ATOM 1912 C CA . GLY A 1 224 ? -15.709 60.649 51.809 1.00 42.06 224 GLY A CA 1
ATOM 1913 C C . GLY A 1 224 ? -15.624 60.877 53.309 1.00 42.06 224 GLY A C 1
ATOM 1914 O O . GLY A 1 224 ? -15.687 62.058 53.713 1.00 42.06 224 GLY A O 1
#

Foldseek 3Di:
DVVVVCVVCVVVVVVCPPPVNVVLVVVVVVLCCVLVPVLPDDDDPPDPSLVVNLVSLLCLLQSVLVVLLVCCVVPVLAPDQVVVDPVVSLVVSLVVQLVVLVVVVVVSLVVQCVVCVPCNVVCVCVCPPVSSVSSSCSSSVSNVVNVVVVVVVVVVCCVVCVPVVVVVVVVSVVSRVVSVVVVVVVVVVVVVVVVVCVVVVVVVVVVVVVVVVVVVVVVVVVVD

pLDDT: mean 76.2, std 13.42, range [42.06, 95.06]